Protein AF-A0A8E6B983-F1 (afdb_monomer_lite)

Structure (mmCIF, N/CA/C/O backbone):
data_AF-A0A8E6B983-F1
#
_entry.id   AF-A0A8E6B983-F1
#
loop_
_atom_site.group_PDB
_atom_site.id
_atom_site.type_symbol
_atom_site.label_atom_id
_atom_site.label_alt_id
_atom_site.label_comp_id
_atom_site.label_asym_id
_atom_site.label_entity_id
_atom_site.label_seq_id
_atom_site.pdbx_PDB_ins_code
_atom_site.Cartn_x
_atom_site.Cartn_y
_atom_site.Cartn_z
_atom_site.occupancy
_atom_site.B_iso_or_equiv
_atom_site.auth_seq_id
_atom_site.auth_comp_id
_atom_site.auth_asym_id
_atom_site.auth_atom_id
_atom_site.pdbx_PDB_model_num
ATOM 1 N N . MET A 1 1 ? 73.166 8.914 50.424 1.00 42.69 1 MET A N 1
ATOM 2 C CA . MET A 1 1 ? 73.030 9.604 49.121 1.00 42.69 1 MET A CA 1
ATOM 3 C C . MET A 1 1 ? 71.698 9.187 48.523 1.00 42.69 1 MET A C 1
ATOM 5 O O . MET A 1 1 ? 71.474 7.995 48.448 1.00 42.69 1 MET A O 1
ATOM 9 N N . ALA A 1 2 ? 70.769 10.025 48.097 1.00 46.28 2 ALA A N 1
ATOM 10 C CA . ALA A 1 2 ? 70.366 11.381 48.449 1.00 46.28 2 ALA A CA 1
ATOM 11 C C . ALA A 1 2 ? 68.849 11.406 48.152 1.00 46.28 2 ALA A C 1
ATOM 13 O O . ALA A 1 2 ? 68.402 10.776 47.194 1.00 46.28 2 ALA A O 1
ATOM 14 N N . ALA A 1 3 ? 68.066 12.051 49.013 1.00 57.69 3 ALA A N 1
ATOM 15 C CA . ALA A 1 3 ? 66.617 12.162 48.895 1.00 57.69 3 ALA A CA 1
ATOM 16 C C . ALA A 1 3 ? 66.214 13.023 47.684 1.00 57.69 3 ALA A C 1
ATOM 18 O O . ALA A 1 3 ? 66.819 14.067 47.453 1.00 57.69 3 ALA A O 1
ATOM 19 N N . VAL A 1 4 ? 65.157 12.633 46.964 1.00 66.06 4 VAL A N 1
ATOM 20 C CA . VAL A 1 4 ? 64.439 13.521 46.035 1.00 66.06 4 VAL A CA 1
ATOM 21 C C . VAL A 1 4 ? 62.958 13.471 46.386 1.00 66.06 4 VAL A C 1
ATOM 23 O O . VAL A 1 4 ? 62.225 12.558 46.018 1.00 66.06 4 VAL A O 1
ATOM 26 N N . SER A 1 5 ? 62.567 14.476 47.165 1.00 61.91 5 SER A N 1
ATOM 27 C CA . SER A 1 5 ? 61.194 14.901 47.404 1.00 61.91 5 SER A CA 1
ATOM 28 C C . SER A 1 5 ? 60.657 15.547 46.124 1.00 61.91 5 SER A C 1
ATOM 30 O O . SER A 1 5 ? 61.310 16.439 45.580 1.00 61.91 5 SER A O 1
ATOM 32 N N . LYS A 1 6 ? 59.493 15.111 45.628 1.00 64.62 6 LYS A N 1
ATOM 33 C CA . LYS A 1 6 ? 58.775 15.802 44.550 1.00 64.62 6 LYS A CA 1
ATOM 34 C C . LYS A 1 6 ? 57.389 16.175 45.056 1.00 64.62 6 LYS A C 1
ATOM 36 O O . LYS A 1 6 ? 56.543 15.311 45.273 1.00 64.62 6 LYS A O 1
ATOM 41 N N . SER A 1 7 ? 57.238 17.469 45.315 1.00 65.50 7 SER A N 1
ATOM 42 C CA . SER A 1 7 ? 56.042 18.110 45.832 1.00 65.50 7 SER A CA 1
ATOM 43 C C . SER A 1 7 ? 54.907 18.094 44.813 1.00 65.50 7 SER A C 1
ATOM 45 O O . SER A 1 7 ? 55.097 18.260 43.610 1.00 65.50 7 SER A O 1
ATOM 47 N N . SER A 1 8 ? 53.725 17.901 45.373 1.00 67.88 8 SER A N 1
ATOM 48 C CA . SER A 1 8 ? 52.395 18.197 44.863 1.00 67.88 8 SER A CA 1
ATOM 49 C C . SER A 1 8 ? 52.234 19.630 44.357 1.00 67.88 8 SER A C 1
ATOM 51 O O . SER A 1 8 ? 52.663 20.549 45.043 1.00 67.88 8 SER A O 1
ATOM 53 N N . ASP A 1 9 ? 51.488 19.786 43.262 1.00 61.91 9 ASP A N 1
ATOM 54 C CA . ASP A 1 9 ? 50.578 20.917 43.049 1.00 61.91 9 ASP A CA 1
ATOM 55 C C . ASP A 1 9 ? 49.348 20.424 42.260 1.00 61.91 9 ASP A C 1
ATOM 57 O O . ASP A 1 9 ? 49.456 20.124 41.067 1.00 61.91 9 ASP A O 1
ATOM 61 N N . PRO A 1 10 ? 48.166 20.284 42.891 1.00 63.72 10 PRO A N 1
ATOM 62 C CA . PRO A 1 10 ? 46.915 20.140 42.165 1.00 63.72 10 PRO A CA 1
ATOM 63 C C . PRO A 1 10 ? 46.525 21.519 41.627 1.00 63.72 10 PRO A C 1
ATOM 65 O O . PRO A 1 10 ? 46.001 22.366 42.349 1.00 63.72 10 PRO A O 1
ATOM 68 N N . SER A 1 11 ? 46.804 21.753 40.346 1.00 61.06 11 SER A N 1
ATOM 69 C CA . SER A 1 11 ? 46.282 22.912 39.627 1.00 61.06 11 SER A CA 1
ATOM 70 C C . SER A 1 11 ? 44.753 22.816 39.615 1.00 61.06 11 SER A C 1
ATOM 72 O O . SER A 1 11 ? 44.169 22.015 38.884 1.00 61.06 11 SER A O 1
ATOM 74 N N . PHE A 1 12 ? 44.107 23.583 40.495 1.00 56.50 12 PHE A N 1
ATOM 75 C CA . PHE A 1 12 ? 42.670 23.817 40.479 1.00 56.50 12 PHE A CA 1
ATOM 76 C C . PHE A 1 12 ? 42.329 24.492 39.151 1.00 56.50 12 PHE A C 1
ATOM 78 O O . PHE A 1 12 ? 42.574 25.684 38.962 1.00 56.50 12 PHE A O 1
ATOM 85 N N . GLY A 1 13 ? 41.796 23.704 38.217 1.00 58.78 13 GLY A N 1
ATOM 86 C CA . GLY A 1 13 ? 41.200 24.216 36.994 1.00 58.78 13 GLY A CA 1
ATOM 87 C C . GLY A 1 13 ? 40.091 25.193 37.361 1.00 58.78 13 GLY A C 1
ATOM 88 O O . GLY A 1 13 ? 39.081 24.810 37.949 1.00 58.78 13 GLY A O 1
ATOM 89 N N . VAL A 1 14 ? 40.311 26.464 37.042 1.00 65.12 14 VAL A N 1
ATOM 90 C CA . VAL A 1 14 ? 39.287 27.504 37.053 1.00 65.12 14 VAL A CA 1
ATOM 91 C C . VAL A 1 14 ? 38.265 27.110 35.989 1.00 65.12 14 VAL A C 1
ATOM 93 O O . VAL A 1 14 ? 38.505 27.288 34.796 1.00 65.12 14 VAL A O 1
ATOM 96 N N . TYR A 1 15 ? 37.157 26.505 36.414 1.00 63.06 15 TYR A N 1
ATOM 97 C CA . TYR A 1 15 ? 36.004 26.306 35.545 1.00 63.06 15 TYR A CA 1
ATOM 98 C C . TYR A 1 15 ? 35.434 27.694 35.216 1.00 63.06 15 TYR A C 1
ATOM 100 O O . TYR A 1 15 ? 35.188 28.473 36.143 1.00 63.06 15 TYR A O 1
ATOM 108 N N . PRO A 1 16 ? 35.282 28.055 33.930 1.00 66.81 16 PRO A N 1
ATOM 109 C CA . PRO A 1 16 ? 34.647 29.312 33.563 1.00 66.81 16 PRO A CA 1
ATOM 110 C C . PRO A 1 16 ? 33.206 29.348 34.110 1.00 66.81 16 PRO A C 1
ATOM 112 O O . PRO A 1 16 ? 32.571 28.296 34.203 1.00 66.81 16 PRO A O 1
ATOM 115 N N . PRO A 1 17 ? 32.692 30.530 34.493 1.00 65.50 17 PRO A N 1
ATOM 116 C CA . PRO A 1 17 ? 31.355 30.673 35.064 1.00 65.50 17 PRO A CA 1
ATOM 117 C C . PRO A 1 17 ? 30.284 30.143 34.096 1.00 65.50 17 PRO A C 1
ATOM 119 O O . PRO A 1 17 ? 30.249 30.510 32.923 1.00 65.50 17 PRO A O 1
ATOM 122 N N . GLU A 1 18 ? 29.416 29.265 34.604 1.00 60.72 18 GLU A N 1
ATOM 123 C CA . GLU A 1 18 ? 28.410 28.494 33.852 1.00 60.72 18 GLU A CA 1
ATOM 124 C C . GLU A 1 18 ? 27.293 29.334 33.200 1.00 60.72 18 GLU A C 1
ATOM 126 O O . GLU A 1 18 ? 26.474 28.785 32.464 1.00 60.72 18 GLU A O 1
ATOM 131 N N . GLU A 1 19 ? 27.243 30.652 33.412 1.00 63.16 19 GLU A N 1
ATOM 132 C CA . GLU A 1 19 ? 26.135 31.499 32.939 1.00 63.16 19 GLU A CA 1
ATOM 133 C C . GLU A 1 19 ? 25.985 31.501 31.407 1.00 63.16 19 GLU A C 1
ATOM 135 O O . GLU A 1 19 ? 24.868 31.449 30.896 1.00 63.16 19 GLU A O 1
ATOM 140 N N . HIS A 1 20 ? 27.083 31.401 30.650 1.00 61.72 20 HIS A N 1
ATOM 141 C CA . HIS A 1 20 ? 27.012 31.335 29.181 1.00 61.72 20 HIS A CA 1
ATOM 142 C C . HIS A 1 20 ? 26.456 30.012 28.627 1.00 61.72 20 HIS A C 1
ATOM 144 O O . HIS A 1 20 ? 26.147 29.919 27.436 1.00 61.72 20 HIS A O 1
ATOM 150 N N . SER A 1 21 ? 26.338 28.966 29.449 1.00 67.69 21 SER A N 1
ATOM 151 C CA . SER A 1 21 ? 25.765 27.690 29.004 1.00 67.69 21 SER A CA 1
ATOM 152 C C . SER A 1 21 ? 24.237 27.742 28.921 1.00 67.69 21 SER A C 1
ATOM 154 O O . SER A 1 21 ? 23.658 27.105 28.037 1.00 67.69 21 SER A O 1
ATOM 156 N N . VAL A 1 22 ? 23.602 28.546 29.782 1.00 76.19 22 VAL A N 1
ATOM 157 C CA . VAL A 1 22 ? 22.143 28.673 29.876 1.00 76.19 22 VAL A CA 1
ATOM 158 C C . VAL A 1 22 ? 21.603 29.506 28.715 1.00 76.19 22 VAL A C 1
ATOM 160 O O . VAL A 1 22 ? 20.715 29.039 28.006 1.00 76.19 22 VAL A O 1
ATOM 163 N N . GLU A 1 23 ? 22.215 30.658 28.424 1.00 78.75 23 GLU A N 1
ATOM 164 C CA . GLU A 1 23 ? 21.842 31.500 27.272 1.00 78.75 23 GLU A CA 1
ATOM 165 C C . GLU A 1 23 ? 21.962 30.734 25.944 1.00 78.75 23 GLU A C 1
ATOM 167 O O . GLU A 1 23 ? 21.088 30.800 25.078 1.00 78.75 23 GLU A O 1
ATOM 172 N N . ARG A 1 24 ? 23.010 29.910 25.807 1.00 81.62 24 ARG A N 1
ATOM 173 C CA . ARG A 1 24 ? 23.214 29.068 24.620 1.00 81.62 24 ARG A CA 1
ATOM 174 C C . ARG A 1 24 ? 22.178 27.949 24.503 1.00 81.62 24 ARG A C 1
ATOM 176 O O . ARG A 1 24 ? 21.924 27.462 23.398 1.00 81.62 24 ARG A O 1
ATOM 183 N N . LEU A 1 25 ? 21.616 27.495 25.622 1.00 83.38 25 LEU A N 1
ATOM 184 C CA . LEU A 1 25 ? 20.560 26.489 25.624 1.00 83.38 25 LEU A CA 1
ATOM 185 C C . LEU A 1 25 ? 19.229 27.103 25.190 1.00 83.38 25 LEU A C 1
ATOM 187 O O . LEU A 1 25 ? 18.546 26.515 24.355 1.00 83.38 25 LEU A O 1
ATOM 191 N N . GLU A 1 26 ? 18.897 28.291 25.695 1.00 89.12 26 GLU A N 1
ATOM 192 C CA . GLU A 1 26 ? 17.685 29.019 25.305 1.00 89.12 26 GLU A CA 1
ATOM 193 C C . GLU A 1 26 ? 17.686 29.358 23.812 1.00 89.12 26 GLU A C 1
ATOM 195 O O . GLU A 1 26 ? 16.690 29.131 23.123 1.00 89.12 26 GLU A O 1
ATOM 200 N N . GLU A 1 27 ? 18.826 29.798 23.278 1.00 90.81 27 GLU A N 1
ATOM 201 C CA . GLU A 1 27 ? 18.970 30.080 21.848 1.00 90.81 27 GLU A CA 1
ATOM 202 C C . GLU A 1 27 ? 18.780 28.815 20.992 1.00 90.81 27 GLU A C 1
ATOM 204 O O . GLU A 1 27 ? 18.095 28.841 19.969 1.00 90.81 27 GLU A O 1
ATOM 209 N N . ARG A 1 28 ? 19.302 27.668 21.448 1.00 84.62 28 ARG A N 1
ATOM 210 C CA . ARG A 1 28 ? 19.107 26.372 20.777 1.00 84.62 28 ARG A CA 1
ATOM 211 C C . ARG A 1 28 ? 17.666 25.882 20.836 1.00 84.62 28 ARG A C 1
ATOM 213 O O . ARG A 1 28 ? 17.194 25.312 19.856 1.00 84.62 28 ARG A O 1
ATOM 220 N N . VAL A 1 29 ? 16.979 26.079 21.960 1.00 94.06 29 VAL A N 1
ATOM 221 C CA . VAL A 1 29 ? 15.560 25.719 22.095 1.00 94.06 29 VAL A CA 1
ATOM 222 C C . VAL A 1 29 ? 14.719 26.569 21.152 1.00 94.06 29 VAL A C 1
ATOM 224 O O . VAL A 1 29 ? 13.890 26.025 20.431 1.00 94.06 29 VAL A O 1
ATOM 227 N N . ARG A 1 30 ? 14.994 27.873 21.072 1.00 91.75 30 ARG A N 1
ATOM 228 C CA . ARG A 1 30 ? 14.273 28.784 20.180 1.00 91.75 30 ARG A CA 1
ATOM 229 C C . ARG A 1 30 ? 14.460 28.432 18.699 1.00 91.75 30 ARG A C 1
ATOM 231 O O . ARG A 1 30 ? 13.500 28.476 17.938 1.00 91.75 30 ARG A O 1
ATOM 238 N N . LEU A 1 31 ? 15.671 28.030 18.311 1.00 92.69 31 LEU A N 1
ATOM 239 C CA . LEU A 1 31 ? 15.976 27.585 16.946 1.00 92.69 31 LEU A CA 1
ATOM 240 C C . LEU A 1 31 ? 15.274 26.252 16.622 1.00 92.69 31 LEU A C 1
ATOM 242 O O . LEU A 1 31 ? 14.676 26.106 15.560 1.00 92.69 31 LEU A O 1
ATOM 246 N N . LEU A 1 32 ? 15.250 25.312 17.573 1.00 93.50 32 LEU A N 1
ATOM 247 C CA . LEU A 1 32 ? 14.494 24.061 17.435 1.00 93.50 32 LEU A CA 1
ATOM 248 C C . LEU A 1 32 ? 12.981 24.297 17.331 1.00 93.50 32 LEU A C 1
ATOM 250 O O . LEU A 1 32 ? 12.310 23.604 16.571 1.00 93.50 32 LEU A O 1
ATOM 254 N N . GLU A 1 33 ? 12.427 25.254 18.076 1.00 94.38 33 GLU A N 1
ATOM 255 C CA . GLU A 1 33 ? 11.007 25.611 17.977 1.00 94.38 33 GLU A CA 1
ATOM 256 C C . GLU A 1 33 ? 10.657 26.163 16.589 1.00 94.38 33 GLU A C 1
ATOM 258 O O . GLU A 1 33 ? 9.629 25.784 16.025 1.00 94.38 33 GLU A O 1
ATOM 263 N N . GLU A 1 34 ? 11.528 26.991 16.009 1.00 95.69 34 GLU A N 1
ATOM 264 C CA . GLU A 1 34 ? 11.362 27.522 14.653 1.00 95.69 34 GLU A CA 1
ATOM 265 C C . GLU A 1 34 ? 11.421 26.410 13.592 1.00 95.69 34 GLU A C 1
ATOM 267 O O . GLU A 1 34 ? 10.503 26.287 12.773 1.00 95.69 34 GLU A O 1
ATOM 272 N N . GLU A 1 35 ? 12.418 25.522 13.669 1.00 90.81 35 GLU A N 1
ATOM 273 C CA . GLU A 1 35 ? 12.541 24.375 12.758 1.00 90.81 35 GLU A CA 1
ATOM 274 C C . GLU A 1 35 ? 11.336 23.424 12.857 1.00 90.81 35 GLU A C 1
ATOM 276 O O . GLU A 1 35 ? 10.853 22.906 11.846 1.00 90.81 35 GLU A O 1
ATOM 281 N N . VAL A 1 36 ? 10.796 23.200 14.062 1.00 93.19 36 VAL A N 1
ATOM 282 C CA . VAL A 1 36 ? 9.614 22.345 14.265 1.00 93.19 36 VAL A CA 1
ATOM 283 C C . VAL A 1 36 ? 8.356 22.973 13.662 1.00 93.19 36 VAL A C 1
ATOM 285 O O . VAL A 1 36 ? 7.522 22.247 13.105 1.00 93.19 36 VAL A O 1
ATOM 288 N N . VAL A 1 37 ? 8.204 24.298 13.738 1.00 94.06 37 VAL A N 1
ATOM 289 C CA . VAL A 1 37 ? 7.087 25.012 13.097 1.00 94.06 37 VAL A CA 1
ATOM 290 C C . VAL A 1 37 ? 7.167 24.877 11.577 1.00 94.06 37 VAL A C 1
ATOM 292 O O . VAL A 1 37 ? 6.149 24.576 10.942 1.00 94.06 37 VAL A O 1
ATOM 295 N N . GLU A 1 38 ? 8.360 25.012 10.998 1.00 90.56 38 GLU A N 1
ATOM 296 C CA . GLU A 1 38 ? 8.572 24.820 9.562 1.00 90.56 38 GLU A CA 1
ATOM 297 C C . GLU A 1 38 ? 8.273 23.374 9.140 1.00 90.56 38 GLU A C 1
ATOM 299 O O . GLU A 1 38 ? 7.485 23.145 8.214 1.00 90.56 38 GLU A O 1
ATOM 304 N N . LEU A 1 39 ? 8.791 22.384 9.880 1.00 87.12 39 LEU A N 1
ATOM 305 C CA . LEU A 1 39 ? 8.530 20.967 9.611 1.00 87.12 39 LEU A CA 1
ATOM 306 C C . LEU A 1 39 ? 7.035 20.648 9.664 1.00 87.12 39 LEU A C 1
ATOM 308 O O . LEU A 1 39 ? 6.520 19.915 8.816 1.00 87.12 39 LEU A O 1
ATOM 312 N N . ARG A 1 40 ? 6.319 21.203 10.648 1.00 87.06 40 ARG A N 1
ATOM 313 C CA . ARG A 1 40 ? 4.873 21.003 10.787 1.00 87.06 40 ARG A CA 1
ATOM 314 C C . ARG A 1 40 ? 4.126 21.551 9.575 1.00 87.06 40 ARG A C 1
ATOM 316 O O . ARG A 1 40 ? 3.203 20.890 9.110 1.00 87.06 40 ARG A O 1
ATOM 323 N N . ASN A 1 41 ? 4.554 22.695 9.044 1.00 90.94 41 ASN A N 1
ATOM 324 C CA . ASN A 1 41 ? 3.938 23.326 7.880 1.00 90.94 41 ASN A CA 1
ATOM 325 C C . ASN A 1 41 ? 4.207 22.545 6.575 1.00 90.94 41 ASN A C 1
ATOM 327 O O . ASN A 1 41 ? 3.321 22.381 5.730 1.00 90.94 41 ASN A O 1
ATOM 331 N N . VAL A 1 42 ? 5.411 21.981 6.425 1.00 87.06 42 VAL A N 1
ATOM 332 C CA . VAL A 1 42 ? 5.746 21.087 5.301 1.00 87.06 42 VAL A CA 1
ATOM 333 C C . VAL A 1 42 ? 4.929 19.797 5.379 1.00 87.06 42 VAL A C 1
ATOM 335 O O . VAL A 1 42 ? 4.365 19.361 4.376 1.00 87.06 42 VAL A O 1
ATOM 338 N N . VAL A 1 43 ? 4.804 19.206 6.570 1.00 84.44 43 VAL A N 1
ATOM 339 C CA . VAL A 1 43 ? 4.022 17.980 6.779 1.00 84.44 43 VAL A CA 1
ATOM 340 C C . VAL A 1 43 ? 2.535 18.205 6.507 1.00 84.44 43 VAL A C 1
ATOM 342 O O . VAL A 1 43 ? 1.916 17.343 5.887 1.00 84.44 43 VAL A O 1
ATOM 345 N N . THR A 1 44 ? 1.954 19.343 6.901 1.00 80.19 44 THR A N 1
ATOM 346 C CA . THR A 1 44 ? 0.556 19.661 6.555 1.00 80.19 44 THR A CA 1
ATOM 347 C C . THR A 1 44 ? 0.381 19.851 5.052 1.00 80.19 44 THR A C 1
ATOM 349 O O . THR A 1 44 ? -0.546 19.288 4.478 1.00 80.19 44 THR A O 1
ATOM 352 N N . THR A 1 45 ? 1.324 20.527 4.390 1.00 79.25 45 THR A N 1
ATOM 353 C CA . THR A 1 45 ? 1.301 20.719 2.929 1.00 79.25 45 THR A CA 1
ATOM 354 C C . THR A 1 45 ? 1.388 19.385 2.177 1.00 79.25 45 THR A C 1
ATOM 356 O O . THR A 1 45 ? 0.646 19.146 1.225 1.00 79.25 45 THR A O 1
ATOM 359 N N . PHE A 1 46 ? 2.258 18.474 2.622 1.00 78.88 46 PHE A N 1
ATOM 360 C CA . PHE A 1 46 ? 2.354 17.126 2.056 1.00 78.88 46 PHE A CA 1
ATOM 361 C C . PHE A 1 46 ? 1.134 16.260 2.389 1.00 78.88 46 PHE A C 1
ATOM 363 O O . PHE A 1 46 ? 0.704 15.472 1.546 1.00 78.88 46 PHE A O 1
ATOM 370 N N . GLY A 1 47 ? 0.570 16.407 3.590 1.00 73.94 47 GLY A N 1
ATOM 371 C CA . GLY A 1 47 ? -0.663 15.742 4.003 1.00 73.94 47 GLY A CA 1
ATOM 372 C C . GLY A 1 47 ? -1.817 16.084 3.068 1.00 73.94 47 GLY A C 1
ATOM 373 O O . GLY A 1 47 ? -2.442 15.176 2.521 1.00 73.94 47 GLY A O 1
ATOM 374 N N . ASP A 1 48 ? -2.021 17.369 2.786 1.00 69.62 48 ASP A N 1
ATOM 375 C CA . ASP A 1 48 ? -3.065 17.830 1.867 1.00 69.62 48 ASP A CA 1
ATOM 376 C C . ASP A 1 48 ? -2.826 17.342 0.427 1.00 69.62 48 ASP A C 1
ATOM 378 O O . ASP A 1 48 ? -3.770 16.958 -0.271 1.00 69.62 48 ASP A O 1
ATOM 382 N N . LEU A 1 49 ? -1.560 17.259 -0.004 1.00 70.06 49 LEU A N 1
ATOM 383 C CA . LEU A 1 49 ? -1.192 16.763 -1.334 1.00 70.06 49 LEU A CA 1
ATOM 384 C C . LEU A 1 49 ? -1.450 15.253 -1.506 1.00 70.06 49 LEU A C 1
ATOM 386 O O . LEU A 1 49 ? -1.850 14.807 -2.584 1.00 70.06 49 LEU A O 1
ATOM 390 N N . PHE A 1 50 ? -1.219 14.450 -0.462 1.00 64.25 50 PHE A N 1
ATOM 391 C CA . PHE A 1 50 ? -1.347 12.988 -0.525 1.00 64.25 50 PHE A CA 1
ATOM 392 C C . PHE A 1 50 ? -2.736 12.467 -0.155 1.00 64.25 50 PHE A C 1
ATOM 394 O O . PHE A 1 50 ? -3.147 11.428 -0.682 1.00 64.25 50 PHE A O 1
ATOM 401 N N . VAL A 1 51 ? -3.455 13.158 0.731 1.00 60.38 51 VAL A N 1
ATOM 402 C CA . VAL A 1 51 ? -4.763 12.707 1.224 1.00 60.38 51 VAL A CA 1
ATOM 403 C C . VAL A 1 51 ? -5.870 12.947 0.197 1.00 60.38 51 VAL A C 1
ATOM 405 O O . VAL A 1 51 ? -6.888 12.257 0.241 1.00 60.38 51 VAL A O 1
ATOM 408 N N . GLY A 1 52 ? -5.676 13.832 -0.789 1.00 44.41 52 GLY A N 1
ATOM 409 C CA . GLY A 1 52 ? -6.630 13.983 -1.890 1.00 44.41 52 GLY A CA 1
ATOM 410 C C . GLY A 1 52 ? -8.055 14.255 -1.398 1.00 44.41 52 GLY A C 1
ATOM 411 O O . GLY A 1 52 ? -9.026 13.851 -2.044 1.00 44.41 52 GLY A O 1
ATOM 412 N N . THR A 1 53 ? -8.197 14.903 -0.238 1.00 44.38 53 THR A N 1
ATOM 413 C CA . THR A 1 53 ? -9.477 15.432 0.214 1.00 44.38 53 THR A CA 1
ATOM 414 C C . THR A 1 53 ? -9.803 16.604 -0.684 1.00 44.38 53 THR A C 1
ATOM 416 O O . THR A 1 53 ? -9.383 17.735 -0.464 1.00 44.38 53 THR A O 1
ATOM 419 N N . SER A 1 54 ? -10.527 16.287 -1.753 1.00 41.28 54 SER A N 1
ATOM 420 C CA . SER A 1 54 ? -11.242 17.256 -2.564 1.00 41.28 54 SER A CA 1
ATOM 421 C C . SER A 1 54 ? -11.961 18.233 -1.619 1.00 41.28 54 SER A C 1
ATOM 423 O O . SER A 1 54 ? -12.686 17.760 -0.735 1.00 41.28 54 SER A O 1
ATOM 425 N N . PRO A 1 55 ? -11.745 19.555 -1.746 1.00 49.62 55 PRO A N 1
ATOM 426 C CA . PRO A 1 55 ? -12.421 20.548 -0.926 1.00 49.62 55 PRO A CA 1
ATOM 427 C C . PRO A 1 55 ? -13.899 20.517 -1.304 1.00 49.62 55 PRO A C 1
ATOM 429 O O . PRO A 1 55 ? -14.330 21.150 -2.262 1.00 49.62 55 PRO A O 1
ATOM 432 N N . LYS A 1 56 ? -14.669 19.687 -0.603 1.00 48.12 56 LYS A N 1
ATOM 433 C CA . LYS A 1 56 ? -16.110 19.595 -0.770 1.00 48.12 56 LYS A CA 1
ATOM 434 C C . LYS A 1 56 ? -16.756 20.419 0.329 1.00 48.12 56 LYS A C 1
ATOM 436 O O . LYS A 1 56 ? -16.979 19.928 1.432 1.00 48.12 56 LYS A O 1
ATOM 441 N N . ASP A 1 57 ? -16.971 21.687 -0.008 1.00 47.12 57 ASP A N 1
ATOM 442 C CA . ASP A 1 57 ? -18.055 22.556 0.449 1.00 47.12 57 ASP A CA 1
ATOM 443 C C . ASP A 1 57 ? -18.771 22.066 1.713 1.00 47.12 57 ASP A C 1
ATOM 445 O O . ASP A 1 57 ? -19.804 21.400 1.657 1.00 47.12 57 ASP A O 1
ATOM 449 N N . SER A 1 58 ? -18.217 22.401 2.873 1.00 45.31 58 SER A N 1
ATOM 450 C CA . SER A 1 58 ? -18.959 22.360 4.128 1.00 45.31 58 SER A CA 1
ATOM 451 C C . SER A 1 58 ? -19.038 23.783 4.646 1.00 45.31 58 SER A C 1
ATOM 453 O O . SER A 1 58 ? -18.058 24.355 5.120 1.00 45.31 58 SER A O 1
ATOM 455 N N . ALA A 1 59 ? -20.219 24.364 4.456 1.00 48.47 59 ALA A N 1
ATOM 456 C CA . ALA A 1 59 ? -20.604 25.672 4.946 1.00 48.47 59 ALA A CA 1
ATOM 457 C C . ALA A 1 59 ? -20.290 25.825 6.450 1.00 48.47 59 ALA A C 1
ATOM 459 O O . ALA A 1 59 ? -20.481 24.879 7.221 1.00 48.47 59 ALA A O 1
ATOM 460 N N . PRO A 1 60 ? -19.850 27.011 6.897 1.00 53.56 60 PRO A N 1
ATOM 461 C CA . PRO A 1 60 ? -19.534 27.250 8.294 1.00 53.56 60 PRO A CA 1
ATOM 462 C C . PRO A 1 60 ? -20.829 27.458 9.089 1.00 53.56 60 PRO A C 1
ATOM 464 O O . PRO A 1 60 ? -21.365 28.561 9.156 1.00 53.56 60 PRO A O 1
ATOM 467 N N . THR A 1 61 ? -21.339 26.412 9.737 1.00 54.28 61 THR A N 1
ATOM 468 C CA . THR A 1 61 ? -22.231 26.590 10.892 1.00 54.28 61 THR A CA 1
ATOM 469 C C . THR A 1 61 ? -21.358 26.719 12.132 1.00 54.28 61 THR A C 1
ATOM 471 O O . THR A 1 61 ? -20.997 25.740 12.782 1.00 54.28 61 THR A O 1
ATOM 474 N N . ALA A 1 62 ? -20.973 27.961 12.421 1.00 51.50 62 ALA A N 1
ATOM 475 C CA . ALA A 1 62 ? -20.261 28.339 13.628 1.00 51.50 62 ALA A CA 1
ATOM 476 C C . ALA A 1 62 ? -21.146 28.079 14.857 1.00 51.50 62 ALA A C 1
ATOM 478 O O . ALA A 1 62 ? -22.059 28.844 15.153 1.00 51.50 62 ALA A O 1
ATOM 479 N N . THR A 1 63 ? -20.852 27.003 15.585 1.00 48.19 63 THR A N 1
ATOM 480 C CA . THR A 1 63 ? -21.245 26.867 16.990 1.00 48.19 63 THR A CA 1
ATOM 481 C C . THR A 1 63 ? -19.963 26.943 17.804 1.00 48.19 63 THR A C 1
ATOM 483 O O . THR A 1 63 ? -19.169 26.008 17.821 1.00 48.19 63 THR A O 1
ATOM 486 N N . VAL A 1 64 ? -19.722 28.109 18.401 1.00 56.06 64 VAL A N 1
ATOM 487 C CA . VAL A 1 64 ? -18.584 28.382 19.286 1.00 56.06 64 VAL A CA 1
ATOM 488 C C . VAL A 1 64 ? -18.801 27.625 20.602 1.00 56.06 64 VAL A C 1
ATOM 490 O O . VAL A 1 64 ? -19.781 27.923 21.290 1.00 56.06 64 VAL A O 1
ATOM 493 N N . PRO A 1 65 ? -17.925 26.688 21.011 1.00 52.53 65 PRO A N 1
ATOM 494 C CA . PRO A 1 65 ? -17.923 26.199 22.376 1.00 52.53 65 PRO A CA 1
ATOM 495 C C . PRO A 1 65 ? -17.182 27.217 23.242 1.00 52.53 65 PRO A C 1
ATOM 497 O O . PRO A 1 65 ? -15.999 27.499 23.049 1.00 52.53 65 PRO A O 1
ATOM 500 N N . ARG A 1 66 ? -17.917 27.794 24.189 1.00 53.22 66 ARG A N 1
ATOM 501 C CA . ARG A 1 66 ? -17.398 28.661 25.241 1.00 53.22 66 ARG A CA 1
ATOM 502 C C . ARG A 1 66 ? -16.453 27.851 26.134 1.00 53.22 66 ARG A C 1
ATOM 504 O O . ARG A 1 66 ? -16.859 26.856 26.727 1.00 53.22 66 ARG A O 1
ATOM 511 N N . SER A 1 67 ? -15.199 28.285 26.170 1.00 52.19 67 SER A N 1
ATOM 512 C CA . SER A 1 67 ? -14.092 27.699 26.919 1.00 52.19 67 SER A CA 1
ATOM 513 C C . SER A 1 67 ? -14.003 28.351 28.296 1.00 52.19 67 SER A C 1
ATOM 515 O O . SER A 1 67 ? -13.512 29.468 28.392 1.00 52.19 67 SER A O 1
ATOM 517 N N . ASP A 1 68 ? -14.463 27.653 29.332 1.00 56.97 68 ASP A N 1
ATOM 518 C CA . ASP A 1 68 ? -14.247 27.998 30.743 1.00 56.97 68 ASP A CA 1
ATOM 519 C C . ASP A 1 68 ? -14.129 26.687 31.550 1.00 56.97 68 ASP A C 1
ATOM 521 O O . ASP A 1 68 ? -15.127 26.225 32.091 1.00 56.97 68 ASP A O 1
ATOM 525 N N . SER A 1 69 ? -12.947 26.047 31.587 1.00 48.59 69 SER A N 1
ATOM 526 C CA . SER A 1 69 ? -12.506 25.161 32.694 1.00 48.59 69 SER A CA 1
ATOM 527 C C . SER A 1 69 ? -11.178 24.443 32.387 1.00 48.59 69 SER A C 1
ATOM 529 O O . SER A 1 69 ? -11.141 23.554 31.538 1.00 48.59 69 SER A O 1
ATOM 531 N N . SER A 1 70 ? -10.119 24.798 33.123 1.00 54.16 70 SER A N 1
ATOM 532 C CA . SER A 1 70 ? -9.147 23.872 33.748 1.00 54.16 70 SER A CA 1
ATOM 533 C C . SER A 1 70 ? -8.760 22.587 32.980 1.00 54.16 70 SER A C 1
ATOM 535 O O . SER A 1 70 ? -8.897 21.476 33.483 1.00 54.16 70 SER A O 1
ATOM 537 N N . ASP A 1 71 ? -8.250 22.775 31.764 1.00 54.41 71 ASP A N 1
ATOM 538 C CA . ASP A 1 71 ? -7.352 21.956 30.929 1.00 54.41 71 ASP A CA 1
ATOM 539 C C . ASP A 1 71 ? -7.223 20.425 31.158 1.00 54.41 71 ASP A C 1
ATOM 541 O O . ASP A 1 71 ? -6.115 19.909 31.337 1.00 54.41 71 ASP A O 1
ATOM 545 N N . PRO A 1 72 ? -8.292 19.626 30.962 1.00 57.84 72 PRO A N 1
ATOM 546 C CA . PRO A 1 72 ? -8.158 18.193 30.661 1.00 57.84 72 PRO A CA 1
ATOM 547 C C . PRO A 1 72 ? -7.557 17.936 29.260 1.00 57.84 72 PRO A C 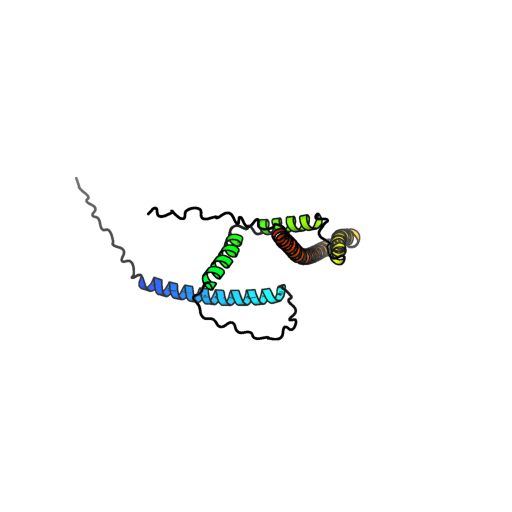1
ATOM 549 O O . PRO A 1 72 ? -7.182 16.811 28.926 1.00 57.84 72 PRO A O 1
ATOM 552 N N . ILE A 1 73 ? -7.442 18.973 28.423 1.00 55.75 73 ILE A N 1
ATOM 553 C CA . ILE A 1 73 ? -7.013 18.875 27.020 1.00 55.75 73 ILE A CA 1
ATOM 554 C C . ILE A 1 73 ? -5.519 18.533 26.914 1.00 55.75 73 ILE A C 1
ATOM 556 O O . ILE A 1 73 ? -5.134 17.723 26.070 1.00 55.75 73 ILE A O 1
ATOM 560 N N . ALA A 1 74 ? -4.678 19.062 27.808 1.00 58.22 74 ALA A N 1
ATOM 561 C CA . ALA A 1 74 ? -3.243 18.765 27.820 1.00 58.22 74 ALA A CA 1
ATOM 562 C C . ALA A 1 74 ? -2.950 17.297 28.196 1.00 58.22 74 ALA A C 1
ATOM 564 O O . ALA A 1 74 ? -2.055 16.661 27.629 1.00 58.22 74 ALA A O 1
ATOM 565 N N . ALA A 1 75 ? -3.745 16.714 29.100 1.00 58.91 75 ALA A N 1
ATOM 566 C CA . ALA A 1 75 ? -3.626 15.306 29.482 1.00 58.91 75 ALA A CA 1
ATOM 567 C C . ALA A 1 75 ? -4.064 14.359 28.347 1.00 58.91 75 ALA A C 1
ATOM 569 O O . ALA A 1 75 ? -3.415 13.342 28.096 1.00 58.91 75 ALA A O 1
ATOM 570 N N . VAL A 1 76 ? -5.119 14.714 27.605 1.00 64.38 76 VAL A N 1
ATOM 571 C CA . VAL A 1 76 ? -5.567 13.936 26.436 1.00 64.38 76 VAL A CA 1
ATOM 572 C C . VAL A 1 76 ? -4.566 14.050 25.281 1.00 64.38 76 VAL A C 1
ATOM 574 O O . VAL A 1 76 ? -4.228 13.042 24.655 1.00 64.38 76 VAL A O 1
ATOM 577 N N . ALA A 1 77 ? -4.021 15.246 25.037 1.00 65.50 77 ALA A N 1
ATOM 578 C CA . ALA A 1 77 ? -3.020 15.473 23.998 1.00 65.50 77 ALA A CA 1
ATOM 579 C C . ALA A 1 77 ? -1.728 14.682 24.261 1.00 65.50 77 ALA A C 1
ATOM 581 O O . ALA A 1 77 ? -1.217 14.024 23.357 1.00 65.50 77 ALA A O 1
ATOM 582 N N . THR A 1 78 ? -1.231 14.663 25.502 1.00 62.31 78 THR A N 1
ATOM 583 C CA . THR A 1 78 ? -0.005 13.926 25.862 1.00 62.31 78 THR A CA 1
ATOM 584 C C . THR A 1 78 ? -0.178 12.405 25.813 1.00 62.31 78 THR A C 1
ATOM 586 O O . THR A 1 78 ? 0.758 11.703 25.421 1.00 62.31 78 THR A O 1
ATOM 589 N N . GLN A 1 79 ? -1.366 11.873 26.126 1.00 67.19 79 GLN A N 1
ATOM 590 C CA . GLN A 1 79 ? -1.658 10.442 25.961 1.00 67.19 79 GLN A CA 1
ATOM 591 C C . GLN A 1 79 ? -1.771 10.029 24.488 1.00 67.19 79 GLN A C 1
ATOM 593 O O . GLN A 1 79 ? -1.241 8.979 24.110 1.00 67.19 79 GLN A O 1
ATOM 598 N N . ALA A 1 80 ? -2.394 10.859 23.646 1.00 66.62 80 ALA A N 1
ATOM 599 C CA . ALA A 1 80 ? -2.441 10.627 22.204 1.00 66.62 80 ALA A CA 1
ATOM 600 C C . ALA A 1 80 ? -1.027 10.626 21.602 1.00 66.62 80 ALA A C 1
ATOM 602 O O . ALA A 1 80 ? -0.673 9.696 20.877 1.00 66.62 80 ALA A O 1
ATOM 603 N N . LEU A 1 81 ? -0.193 11.596 21.998 1.00 66.50 81 LEU A N 1
ATOM 604 C CA . LEU A 1 81 ? 1.177 11.749 21.509 1.00 66.50 81 LEU A CA 1
ATOM 605 C C . LEU A 1 81 ? 2.083 10.600 21.960 1.00 66.50 81 LEU A C 1
ATOM 607 O O . LEU A 1 81 ? 2.791 10.033 21.128 1.00 66.50 81 LEU A O 1
ATOM 611 N N . LYS A 1 82 ? 2.005 10.172 23.232 1.00 58.41 82 LYS A N 1
ATOM 612 C CA . LYS A 1 82 ? 2.725 8.979 23.716 1.00 58.41 82 LYS A CA 1
ATOM 613 C C . LYS A 1 82 ? 2.317 7.735 22.935 1.00 58.41 82 LYS A C 1
ATOM 615 O O . LYS A 1 82 ? 3.194 6.987 22.513 1.00 58.41 82 LYS A O 1
ATOM 620 N N . LYS A 1 83 ? 1.021 7.513 22.700 1.00 64.00 83 LYS A N 1
ATOM 621 C CA . LYS A 1 83 ? 0.560 6.327 21.964 1.00 64.00 83 LYS A CA 1
ATOM 622 C C . LYS A 1 83 ? 1.115 6.294 20.538 1.00 64.00 83 LYS A C 1
ATOM 624 O O . LYS A 1 83 ? 1.565 5.237 20.112 1.00 64.00 83 LYS A O 1
ATOM 629 N N . THR A 1 84 ? 1.159 7.437 19.852 1.00 60.31 84 THR A N 1
ATOM 630 C CA . THR A 1 84 ? 1.781 7.555 18.521 1.00 60.31 84 THR A CA 1
ATOM 631 C C . THR A 1 84 ? 3.311 7.510 18.539 1.00 60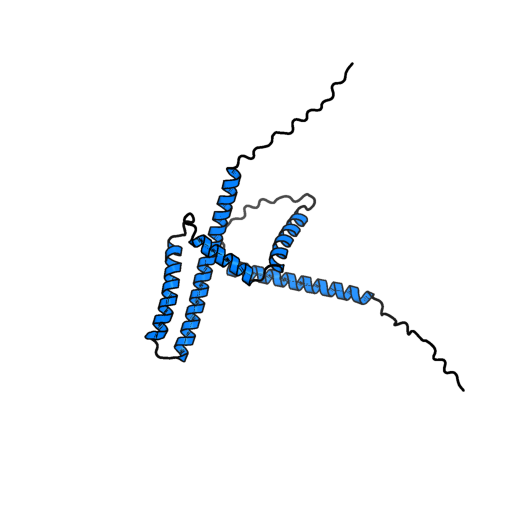.31 84 THR A C 1
ATOM 633 O O . THR A 1 84 ? 3.919 7.086 17.559 1.00 60.31 84 THR A O 1
ATOM 636 N N . PHE A 1 85 ? 3.955 7.938 19.627 1.00 58.66 85 PHE A N 1
ATOM 637 C CA . PHE A 1 85 ? 5.414 8.001 19.734 1.00 58.66 85 PHE A CA 1
ATOM 638 C C . PHE A 1 85 ? 6.019 6.632 20.076 1.00 58.66 85 PHE A C 1
ATOM 640 O O . PHE A 1 85 ? 6.962 6.194 19.419 1.00 58.66 85 PHE A O 1
ATOM 647 N N . TRP A 1 86 ? 5.425 5.888 21.017 1.00 53.34 86 TRP A N 1
ATOM 648 C CA . TRP A 1 86 ? 5.873 4.531 21.366 1.00 53.34 86 TRP A CA 1
ATOM 649 C C . TRP A 1 86 ? 5.586 3.507 20.258 1.00 53.34 86 TRP A C 1
ATOM 651 O O . TRP A 1 86 ? 6.375 2.583 20.080 1.00 53.34 86 TRP A O 1
ATOM 661 N N . SER A 1 87 ? 4.547 3.714 19.438 1.00 59.28 87 SER A N 1
ATOM 662 C CA . SER A 1 87 ? 4.370 2.956 18.191 1.00 59.28 87 SER A CA 1
ATOM 663 C C . SER A 1 87 ? 5.400 3.308 17.115 1.00 59.28 87 SER A C 1
ATOM 665 O O . SER A 1 87 ? 5.488 2.604 16.125 1.00 59.28 87 SER A O 1
ATOM 667 N N . ARG A 1 88 ? 6.179 4.385 17.260 1.00 55.81 88 ARG A N 1
ATOM 668 C CA . ARG A 1 88 ? 7.177 4.801 16.260 1.00 55.81 88 ARG A CA 1
ATOM 669 C C . ARG A 1 88 ? 8.596 4.350 16.595 1.00 55.81 88 ARG A C 1
ATOM 671 O O . ARG A 1 88 ? 9.380 4.121 15.686 1.00 55.81 88 ARG A O 1
ATOM 678 N N . LEU A 1 89 ? 8.926 4.208 17.881 1.00 55.50 89 LEU A N 1
ATOM 679 C CA . LEU A 1 89 ? 10.283 3.866 18.334 1.00 55.50 89 LEU A CA 1
ATOM 680 C C . LEU A 1 89 ? 10.560 2.359 18.436 1.00 55.50 89 LEU A C 1
ATOM 682 O O . LEU A 1 89 ? 11.719 1.962 18.396 1.00 55.50 89 LEU A O 1
ATOM 686 N N . GLY A 1 90 ? 9.524 1.520 18.535 1.00 55.41 90 GLY A N 1
ATOM 687 C CA . GLY A 1 90 ? 9.652 0.053 18.502 1.00 55.41 90 GLY A CA 1
ATOM 688 C C . GLY A 1 90 ? 9.362 -0.583 17.138 1.00 55.41 90 GLY A C 1
ATOM 689 O O . GLY A 1 90 ? 9.551 -1.786 16.969 1.00 55.41 90 GLY A O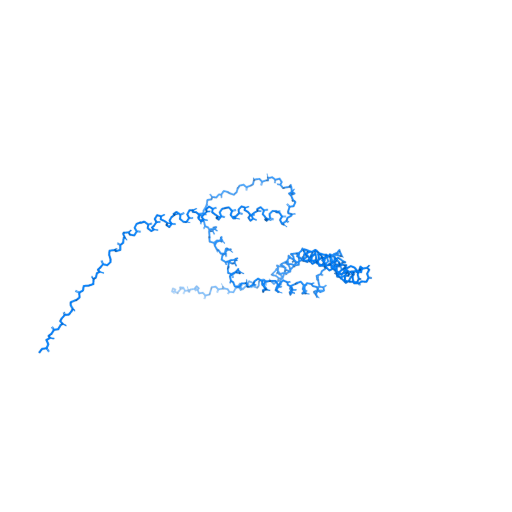 1
ATOM 690 N N . ASN A 1 91 ? 8.905 0.208 16.164 1.00 55.41 91 ASN A N 1
ATOM 691 C CA . ASN A 1 91 ? 8.471 -0.281 14.862 1.00 55.41 91 ASN A CA 1
ATOM 692 C C . ASN A 1 91 ? 9.597 -0.126 13.848 1.00 55.41 91 ASN A C 1
ATOM 694 O O . ASN A 1 91 ? 9.763 0.915 13.215 1.00 55.41 91 ASN A O 1
ATOM 698 N N . TRP A 1 92 ? 10.355 -1.200 13.653 1.00 76.75 92 TRP A N 1
ATOM 699 C CA . TRP A 1 92 ? 11.134 -1.349 12.432 1.00 76.75 92 TRP A CA 1
ATOM 700 C C . TRP A 1 92 ? 10.169 -1.148 11.244 1.00 76.75 92 TRP A C 1
ATOM 702 O O . TRP A 1 92 ? 9.143 -1.831 11.205 1.00 76.75 92 TRP A O 1
ATOM 712 N N . PRO A 1 93 ? 10.446 -0.256 10.274 1.00 78.50 93 PRO A N 1
ATOM 713 C CA . PRO A 1 93 ? 9.508 0.055 9.183 1.00 78.50 93 PRO A CA 1
ATOM 714 C C . PRO A 1 93 ? 9.097 -1.189 8.376 1.00 78.50 93 PRO A C 1
ATOM 716 O O . PRO A 1 93 ? 7.980 -1.295 7.883 1.00 78.50 93 PRO A O 1
ATOM 719 N N . LEU A 1 94 ? 9.983 -2.185 8.311 1.00 80.88 94 LEU A N 1
ATOM 720 C CA . LEU A 1 94 ? 9.719 -3.511 7.752 1.00 80.88 94 LEU A CA 1
ATOM 721 C C . LEU A 1 94 ? 8.638 -4.291 8.510 1.00 80.88 94 LEU A C 1
ATOM 723 O O . LEU A 1 94 ? 7.884 -5.018 7.876 1.00 80.88 94 LEU A O 1
ATOM 727 N N . PHE A 1 95 ? 8.550 -4.172 9.838 1.00 85.69 95 PHE A N 1
ATOM 728 C CA . PHE A 1 95 ? 7.531 -4.871 10.624 1.00 85.69 95 PHE A CA 1
ATOM 729 C C . PHE A 1 95 ? 6.147 -4.254 10.420 1.00 85.69 95 PHE A C 1
ATOM 731 O O . PHE A 1 95 ? 5.162 -4.979 10.294 1.00 85.69 95 PHE A O 1
ATOM 738 N N . GLU A 1 96 ? 6.076 -2.926 10.316 1.00 83.25 96 GLU A N 1
ATOM 739 C CA . GLU A 1 96 ? 4.842 -2.228 9.951 1.00 83.25 96 GLU A CA 1
ATOM 740 C C . GLU A 1 96 ? 4.384 -2.660 8.554 1.00 83.25 96 GLU A C 1
ATOM 742 O O . GLU A 1 96 ? 3.270 -3.168 8.413 1.00 83.25 96 GLU A O 1
ATOM 747 N N . LEU A 1 97 ? 5.287 -2.622 7.566 1.00 83.19 97 LEU A N 1
ATOM 748 C CA . LEU A 1 97 ? 5.013 -3.098 6.208 1.00 83.19 97 LEU A CA 1
ATOM 749 C C . LEU A 1 97 ? 4.569 -4.570 6.190 1.00 83.19 97 LEU A C 1
ATOM 751 O O . LEU A 1 97 ? 3.601 -4.926 5.524 1.00 83.19 97 LEU A O 1
ATOM 755 N N . TYR A 1 98 ? 5.236 -5.434 6.956 1.00 87.50 98 TYR A N 1
ATOM 756 C CA . TYR A 1 98 ? 4.878 -6.848 7.068 1.00 87.50 98 TYR A CA 1
ATOM 757 C C . TYR A 1 98 ? 3.481 -7.041 7.671 1.00 87.50 98 TYR A C 1
ATOM 759 O O . TYR A 1 98 ? 2.690 -7.843 7.167 1.00 87.50 98 TYR A O 1
ATOM 767 N N . SER A 1 99 ? 3.143 -6.278 8.713 1.00 88.81 99 SER A N 1
ATOM 768 C CA . SER A 1 99 ? 1.815 -6.323 9.326 1.00 88.81 99 SER A CA 1
ATOM 769 C C . SER A 1 99 ? 0.720 -5.859 8.359 1.00 88.81 99 SER A C 1
ATOM 771 O O . SER A 1 99 ? -0.358 -6.458 8.326 1.00 88.81 99 SER A O 1
ATOM 773 N N . GLU A 1 100 ? 1.006 -4.866 7.511 1.00 89.12 100 GLU A N 1
ATOM 774 C CA . GLU A 1 100 ? 0.097 -4.429 6.452 1.00 89.12 100 GLU A CA 1
ATOM 775 C C . GLU A 1 100 ? -0.076 -5.499 5.376 1.00 89.12 100 GLU A C 1
ATOM 777 O O . GLU A 1 100 ? -1.208 -5.791 4.994 1.00 89.12 100 GLU A O 1
ATOM 782 N N . VAL A 1 101 ? 1.009 -6.151 4.945 1.00 88.69 101 VAL A N 1
ATOM 783 C CA . VAL A 1 101 ? 0.954 -7.261 3.978 1.00 88.69 101 VAL A CA 1
ATOM 784 C C . VAL A 1 101 ? 0.107 -8.417 4.515 1.00 88.69 101 VAL A C 1
ATOM 786 O O . VAL A 1 101 ? -0.752 -8.932 3.795 1.00 88.69 101 VAL A O 1
ATOM 789 N N . ILE A 1 102 ? 0.271 -8.791 5.789 1.00 92.88 102 ILE A N 1
ATOM 790 C CA . ILE A 1 102 ? -0.589 -9.798 6.432 1.00 92.88 102 ILE A CA 1
ATOM 791 C C . ILE A 1 102 ? -2.051 -9.347 6.424 1.00 92.88 102 ILE A C 1
ATOM 793 O O . ILE A 1 102 ? -2.946 -10.154 6.166 1.00 92.88 102 ILE A O 1
ATOM 797 N N . LEU A 1 103 ? -2.317 -8.072 6.710 1.00 89.69 103 LEU A N 1
ATOM 798 C CA . LEU A 1 103 ? -3.674 -7.536 6.772 1.00 89.69 103 LEU A CA 1
ATOM 799 C C . LEU A 1 103 ? -4.339 -7.519 5.387 1.00 89.69 103 LEU A C 1
ATOM 801 O O . LEU A 1 103 ? -5.509 -7.886 5.282 1.00 89.69 103 LEU A O 1
ATOM 805 N N . ILE A 1 104 ? -3.584 -7.203 4.330 1.00 89.69 104 ILE A N 1
ATOM 806 C CA . ILE A 1 104 ? -4.013 -7.319 2.926 1.00 89.69 104 ILE A CA 1
ATOM 807 C C . ILE A 1 104 ? -4.341 -8.774 2.584 1.00 89.69 104 ILE A C 1
ATOM 809 O O . ILE A 1 104 ? -5.394 -9.059 2.013 1.00 89.69 104 ILE A O 1
ATOM 813 N N . PHE A 1 105 ? -3.463 -9.707 2.948 1.00 91.06 105 PHE A N 1
ATOM 814 C CA . PHE A 1 105 ? -3.676 -11.125 2.673 1.00 91.06 105 PHE A CA 1
ATOM 815 C C . PHE A 1 105 ? -4.912 -11.662 3.403 1.00 91.06 105 PHE A C 1
ATOM 817 O O . PHE A 1 105 ? -5.751 -12.350 2.821 1.00 91.06 105 PHE A O 1
ATOM 824 N N . ARG A 1 106 ? -5.084 -11.272 4.669 1.00 92.25 106 ARG A N 1
ATOM 825 C CA . ARG A 1 106 ? -6.265 -11.610 5.465 1.00 92.25 106 ARG A CA 1
ATOM 826 C C . ARG A 1 106 ? -7.542 -11.004 4.881 1.00 92.25 106 ARG A C 1
ATOM 828 O O . ARG A 1 106 ? -8.552 -11.696 4.848 1.00 92.25 106 ARG A O 1
ATOM 835 N N . MET A 1 107 ? -7.492 -9.765 4.389 1.00 92.31 107 MET A N 1
ATOM 836 C CA . MET A 1 107 ? -8.606 -9.120 3.679 1.00 92.31 107 MET A CA 1
ATOM 837 C C . MET A 1 107 ? -9.013 -9.913 2.427 1.00 92.31 107 MET A C 1
ATOM 839 O O . MET A 1 107 ? -10.196 -9.991 2.113 1.00 92.31 107 MET A O 1
ATOM 843 N N . TYR A 1 108 ? -8.048 -10.514 1.729 1.00 87.12 108 TYR A N 1
ATOM 844 C CA . TYR A 1 108 ? -8.294 -11.350 0.552 1.00 87.12 108 TYR A CA 1
ATOM 845 C C . TYR A 1 108 ? -8.931 -12.702 0.873 1.00 87.12 108 TYR A C 1
ATOM 847 O O . TYR A 1 108 ? -9.755 -13.193 0.103 1.00 87.12 108 TYR A O 1
ATOM 855 N N . ILE A 1 109 ? -8.536 -13.307 1.992 1.00 91.81 109 ILE A N 1
ATOM 856 C CA . ILE A 1 109 ? -9.057 -14.608 2.419 1.00 91.81 109 ILE A CA 1
ATOM 857 C C . ILE A 1 109 ? -10.414 -14.476 3.107 1.00 91.81 109 ILE A C 1
ATOM 859 O O . ILE A 1 109 ? -11.178 -15.434 3.076 1.00 91.81 109 ILE A O 1
ATOM 863 N N . ASP A 1 110 ? -10.731 -13.333 3.722 1.00 91.19 110 ASP A N 1
ATOM 864 C CA . ASP A 1 110 ? -11.988 -13.159 4.450 1.00 91.19 110 ASP A CA 1
ATOM 865 C C . ASP A 1 110 ? -13.199 -13.150 3.489 1.00 91.19 110 ASP A C 1
ATOM 867 O O . ASP A 1 110 ? -13.465 -12.139 2.830 1.00 91.19 110 ASP A O 1
ATOM 871 N N . PRO A 1 111 ? -14.002 -14.235 3.429 1.00 86.44 111 PRO A N 1
ATOM 872 C CA . PRO A 1 111 ? -15.128 -14.325 2.501 1.00 86.44 111 PRO A CA 1
ATOM 873 C C . PRO A 1 111 ? -16.280 -13.392 2.894 1.00 86.44 111 PRO A C 1
ATOM 875 O O . PRO A 1 111 ? -17.214 -13.189 2.113 1.00 86.44 111 PRO A O 1
ATOM 878 N N . ARG A 1 112 ? -16.257 -12.838 4.115 1.00 86.69 112 ARG A N 1
ATOM 879 C CA . ARG A 1 112 ? -17.278 -11.901 4.595 1.00 86.69 112 ARG A CA 1
ATOM 880 C C . ARG A 1 112 ? -17.019 -10.489 4.089 1.00 86.69 112 ARG A C 1
ATOM 882 O O . ARG A 1 112 ? -17.957 -9.690 4.039 1.00 86.69 112 ARG A O 1
ATOM 889 N N . TYR A 1 113 ? -15.786 -10.174 3.693 1.00 88.50 113 TYR A N 1
ATOM 890 C CA . TYR A 1 113 ? -15.461 -8.869 3.146 1.00 88.50 113 TYR A CA 1
ATOM 891 C C . TYR A 1 113 ? -15.874 -8.787 1.672 1.00 88.50 113 TYR A C 1
ATOM 893 O O . TYR A 1 113 ? -15.223 -9.307 0.767 1.00 88.50 113 TYR A O 1
ATOM 901 N N . ARG A 1 114 ? -16.994 -8.106 1.407 1.00 84.94 114 ARG A N 1
ATOM 902 C CA . ARG A 1 114 ? -17.427 -7.792 0.040 1.00 84.94 114 ARG A CA 1
ATOM 903 C C . ARG A 1 114 ? -16.574 -6.661 -0.527 1.00 84.94 114 ARG A C 1
ATOM 905 O O . ARG A 1 114 ? -16.939 -5.492 -0.415 1.00 84.94 114 ARG A O 1
ATOM 912 N N . MET A 1 115 ? -15.466 -7.018 -1.172 1.00 80.56 115 MET A N 1
ATOM 913 C CA . MET A 1 115 ? -14.687 -6.065 -1.962 1.00 80.56 115 MET A CA 1
ATOM 914 C C . MET A 1 115 ? -15.559 -5.398 -3.029 1.00 80.56 115 MET A C 1
ATOM 916 O O . MET A 1 115 ? -16.470 -6.006 -3.606 1.00 80.56 115 MET A O 1
ATOM 920 N N . ARG A 1 116 ? -15.257 -4.134 -3.335 1.00 85.94 116 ARG A N 1
ATOM 921 C CA . ARG A 1 116 ? -15.888 -3.435 -4.456 1.00 85.94 116 ARG A CA 1
ATOM 922 C C . ARG A 1 116 ? -15.559 -4.209 -5.738 1.00 85.94 116 ARG A C 1
ATOM 924 O O . ARG A 1 116 ? -14.398 -4.511 -5.993 1.00 85.94 116 ARG A O 1
ATOM 931 N N . ARG A 1 117 ? -16.570 -4.512 -6.565 1.00 87.44 117 ARG A N 1
ATOM 932 C CA . ARG A 1 117 ? -16.405 -5.303 -7.808 1.00 87.44 117 ARG A CA 1
ATOM 933 C C . ARG A 1 117 ? -15.295 -4.771 -8.719 1.00 87.44 117 ARG A C 1
ATOM 935 O O . ARG A 1 117 ? -14.615 -5.545 -9.374 1.00 87.44 117 ARG A O 1
ATOM 942 N N . MET A 1 118 ? -15.097 -3.451 -8.726 1.00 85.25 118 MET A N 1
ATOM 943 C CA . MET A 1 118 ? -14.002 -2.820 -9.462 1.00 85.25 118 MET A CA 1
ATOM 944 C C . MET A 1 118 ? -12.638 -3.295 -8.965 1.00 85.25 118 MET A C 1
ATOM 946 O O . MET A 1 118 ? -11.809 -3.698 -9.767 1.00 85.25 118 MET A O 1
ATOM 950 N N . THR A 1 119 ? -12.408 -3.322 -7.655 1.00 87.94 119 THR A N 1
ATOM 951 C CA . THR A 1 119 ? -11.108 -3.687 -7.085 1.00 87.94 119 THR A CA 1
ATOM 952 C C . THR A 1 119 ? -10.800 -5.173 -7.263 1.00 87.94 119 THR A C 1
ATOM 954 O O . THR A 1 119 ? -9.655 -5.536 -7.526 1.00 87.94 119 THR A O 1
ATOM 957 N N . GLN A 1 120 ? -11.840 -6.015 -7.235 1.00 90.38 120 GLN A N 1
ATOM 958 C CA . GLN A 1 120 ? -11.736 -7.439 -7.574 1.00 90.38 120 GLN A CA 1
ATOM 959 C C . GLN A 1 120 ? -11.272 -7.682 -9.011 1.00 90.38 120 GLN A C 1
ATOM 961 O O . GLN A 1 120 ? -10.659 -8.709 -9.262 1.00 90.38 120 GLN A O 1
ATOM 966 N N . LEU A 1 121 ? -11.559 -6.769 -9.945 1.00 93.56 121 LEU A N 1
ATOM 967 C CA . LEU A 1 121 ? -11.080 -6.854 -11.328 1.00 93.56 121 LEU A CA 1
ATOM 968 C C . LEU A 1 121 ? -9.726 -6.166 -11.509 1.00 93.56 121 LEU A C 1
ATOM 970 O O . LEU A 1 121 ? -8.872 -6.678 -12.224 1.00 93.56 121 LEU A O 1
ATOM 974 N N . VAL A 1 122 ? -9.510 -5.029 -10.846 1.00 93.38 122 VAL A N 1
ATOM 975 C CA . VAL A 1 122 ? -8.282 -4.233 -10.978 1.00 93.38 122 VAL A CA 1
ATOM 976 C C . VAL A 1 122 ? -7.058 -5.011 -10.508 1.00 93.38 122 VAL A C 1
ATOM 978 O O . VAL A 1 122 ? -6.038 -4.986 -11.184 1.00 93.38 122 VAL A O 1
ATOM 981 N N . ILE A 1 123 ? -7.139 -5.733 -9.391 1.00 92.25 123 ILE A N 1
ATOM 982 C CA . ILE A 1 123 ? -5.973 -6.448 -8.856 1.00 92.25 123 ILE A CA 1
ATOM 983 C C . ILE A 1 123 ? -5.512 -7.597 -9.774 1.00 92.25 123 ILE A C 1
ATOM 985 O O . ILE A 1 123 ? -4.335 -7.596 -10.142 1.00 92.25 123 ILE A O 1
ATOM 989 N N . PRO A 1 124 ? -6.376 -8.530 -10.224 1.00 94.62 124 PRO A N 1
ATOM 990 C CA . PRO A 1 124 ? -5.962 -9.528 -11.205 1.00 94.62 124 PRO A CA 1
ATOM 991 C C . PRO A 1 124 ? -5.598 -8.900 -12.552 1.00 94.62 124 PRO A C 1
ATOM 993 O O . PRO A 1 124 ? -4.689 -9.403 -13.202 1.00 94.62 124 PRO A O 1
ATOM 996 N N . ALA A 1 125 ? -6.226 -7.789 -12.959 1.00 96.00 125 ALA A N 1
ATOM 997 C CA . ALA A 1 125 ? -5.827 -7.078 -14.172 1.00 96.00 125 ALA A CA 1
ATOM 998 C C . ALA A 1 125 ? -4.392 -6.538 -14.074 1.00 96.00 125 ALA A C 1
ATOM 1000 O O . ALA A 1 125 ? -3.617 -6.738 -15.003 1.00 96.00 125 ALA A O 1
ATOM 1001 N N . ILE A 1 126 ? -4.005 -5.919 -12.952 1.00 95.06 126 ILE A N 1
ATOM 1002 C CA . ILE A 1 126 ? -2.627 -5.451 -12.729 1.00 95.06 126 ILE A CA 1
ATOM 1003 C C . ILE A 1 126 ? -1.656 -6.634 -12.664 1.00 95.06 126 ILE A C 1
ATOM 1005 O O . ILE A 1 126 ? -0.581 -6.567 -13.253 1.00 95.06 126 ILE A O 1
ATOM 1009 N N . ALA A 1 127 ? -2.034 -7.733 -12.004 1.00 94.69 127 ALA A N 1
ATOM 1010 C CA . ALA A 1 127 ? -1.214 -8.943 -11.961 1.00 94.69 127 ALA A CA 1
ATOM 1011 C C . ALA A 1 127 ? -0.998 -9.540 -13.365 1.00 94.69 127 ALA A C 1
ATOM 1013 O O . ALA A 1 127 ? 0.126 -9.887 -13.722 1.00 94.69 127 ALA A O 1
ATOM 1014 N N . MET A 1 128 ? -2.045 -9.597 -14.195 1.00 97.25 128 MET A N 1
ATOM 1015 C CA . MET A 1 128 ? -1.915 -9.985 -15.602 1.00 97.25 128 MET A CA 1
ATOM 1016 C C . MET A 1 128 ? -1.055 -8.999 -16.385 1.00 97.25 128 MET A C 1
ATOM 1018 O O . MET A 1 128 ? -0.304 -9.429 -17.250 1.00 97.25 128 MET A O 1
ATOM 1022 N N . LEU A 1 129 ? -1.133 -7.700 -16.086 1.00 96.94 129 LEU A N 1
ATOM 1023 C CA . LEU A 1 129 ? -0.309 -6.683 -16.733 1.00 96.94 129 LEU A CA 1
ATOM 1024 C C . LEU A 1 129 ? 1.180 -6.849 -16.390 1.00 96.94 129 LEU A C 1
ATOM 1026 O O . LEU A 1 129 ? 2.006 -6.672 -17.274 1.00 96.94 129 LEU A O 1
ATOM 1030 N N . PHE A 1 130 ? 1.513 -7.247 -15.158 1.00 96.00 130 PHE A N 1
ATOM 1031 C CA . PHE A 1 130 ? 2.879 -7.602 -14.744 1.00 96.00 130 PHE A CA 1
ATOM 1032 C C . PHE A 1 130 ? 3.422 -8.805 -15.517 1.00 96.00 130 PHE A C 1
ATOM 1034 O O . PHE A 1 130 ? 4.532 -8.787 -16.040 1.00 96.00 130 PHE A O 1
ATOM 1041 N N . VAL A 1 131 ? 2.624 -9.868 -15.606 1.00 96.81 131 VAL A N 1
ATOM 1042 C CA . VAL A 1 131 ? 3.010 -11.055 -16.376 1.00 96.81 131 VAL A CA 1
ATOM 1043 C C . VAL A 1 131 ? 3.124 -10.690 -17.859 1.00 96.81 131 VAL A C 1
ATOM 1045 O O . VAL A 1 131 ? 4.104 -11.023 -18.519 1.00 96.81 131 VAL A O 1
ATOM 1048 N N . GLY A 1 132 ? 2.151 -9.940 -18.372 1.00 96.69 132 GLY A N 1
ATOM 1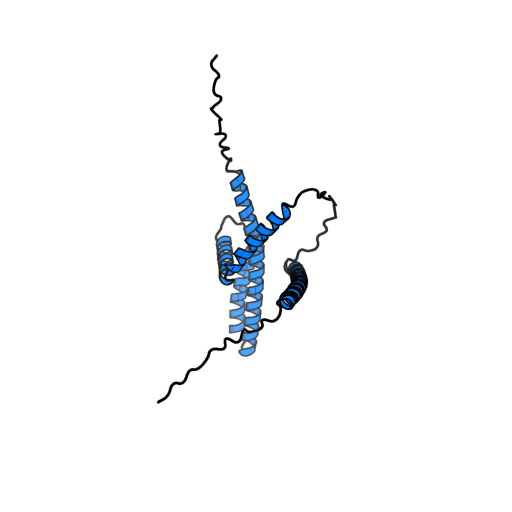049 C CA . GLY A 1 132 ? 2.104 -9.459 -19.745 1.00 96.69 132 GLY A CA 1
ATOM 1050 C C . GLY A 1 132 ? 3.277 -8.553 -20.104 1.00 96.69 132 GLY A C 1
ATOM 1051 O O . GLY A 1 132 ? 3.803 -8.699 -21.203 1.00 96.69 132 GLY A O 1
ATOM 1052 N N . SER A 1 133 ? 3.735 -7.674 -19.203 1.00 95.44 133 SER A N 1
ATOM 1053 C CA . SER A 1 133 ? 4.902 -6.821 -19.454 1.00 95.44 133 SER A CA 1
ATOM 1054 C C . SER A 1 133 ? 6.162 -7.656 -19.628 1.00 95.44 133 SER A C 1
ATOM 1056 O O . SER A 1 133 ? 6.888 -7.438 -20.594 1.00 95.44 133 SER A O 1
ATOM 1058 N N . TYR A 1 134 ? 6.368 -8.669 -18.783 1.00 93.19 134 TYR A N 1
ATOM 1059 C CA . TYR A 1 134 ? 7.499 -9.587 -18.919 1.00 93.19 134 TYR A CA 1
ATOM 1060 C C . TYR A 1 134 ? 7.496 -10.297 -20.284 1.00 93.19 134 TYR A C 1
ATOM 1062 O O . TYR A 1 134 ? 8.493 -10.284 -21.005 1.00 93.19 134 TYR A O 1
ATOM 1070 N N . PHE A 1 135 ? 6.354 -10.862 -20.698 1.00 95.56 135 PHE A N 1
ATOM 1071 C CA . PHE A 1 135 ? 6.242 -11.491 -22.020 1.00 95.56 135 PHE A CA 1
ATOM 1072 C C . PHE A 1 135 ? 6.427 -10.480 -23.163 1.00 95.56 135 PHE A C 1
ATOM 1074 O O . PHE A 1 135 ? 7.091 -10.771 -24.155 1.00 95.56 135 PHE A O 1
ATOM 1081 N N . PHE A 1 136 ? 5.867 -9.282 -23.034 1.00 94.94 136 PHE A N 1
ATOM 1082 C CA . PHE A 1 136 ? 5.951 -8.256 -24.065 1.00 94.94 136 PHE A CA 1
ATOM 1083 C C . PHE A 1 136 ? 7.396 -7.796 -24.298 1.00 94.94 136 PHE A C 1
ATOM 1085 O O . PHE A 1 136 ? 7.844 -7.757 -25.444 1.00 94.94 136 PHE A O 1
ATOM 1092 N N . PHE A 1 137 ? 8.153 -7.516 -23.235 1.00 94.12 137 PHE A N 1
ATOM 1093 C CA . PHE A 1 137 ? 9.547 -7.088 -23.362 1.00 94.12 137 PHE A CA 1
ATOM 1094 C C . PHE A 1 137 ? 10.484 -8.223 -23.771 1.00 94.12 137 PHE A C 1
ATOM 1096 O O . PHE A 1 137 ? 11.355 -7.996 -24.606 1.00 94.12 137 PHE A O 1
ATOM 1103 N N . ASN A 1 138 ? 10.271 -9.442 -23.268 1.00 91.31 138 ASN A N 1
ATOM 1104 C CA . ASN A 1 138 ? 11.149 -10.573 -23.572 1.00 91.31 138 ASN A CA 1
ATOM 1105 C C . ASN A 1 138 ? 10.968 -11.109 -25.008 1.00 91.31 138 ASN A C 1
ATOM 1107 O O . ASN A 1 138 ? 11.933 -11.559 -25.621 1.00 91.31 138 ASN A O 1
ATOM 1111 N N . TYR A 1 139 ? 9.752 -11.051 -25.571 1.00 93.19 139 TYR A N 1
ATOM 1112 C CA . TYR A 1 139 ? 9.466 -11.645 -26.887 1.00 93.19 139 TYR A CA 1
ATOM 1113 C C . TYR A 1 139 ? 9.296 -10.636 -28.031 1.00 93.19 139 TYR A C 1
ATOM 1115 O O . TYR A 1 139 ? 9.651 -10.970 -29.161 1.00 93.19 139 TYR A O 1
ATOM 1123 N N . LEU A 1 140 ? 8.761 -9.427 -27.796 1.00 91.94 140 LEU A N 1
ATOM 1124 C CA . LEU A 1 140 ? 8.546 -8.452 -28.882 1.00 91.94 140 LEU A CA 1
ATOM 1125 C C . LEU A 1 140 ? 9.709 -7.470 -29.072 1.00 91.94 140 LEU A C 1
ATOM 1127 O O . LEU A 1 140 ? 9.875 -6.947 -30.175 1.00 91.94 140 LEU A O 1
ATOM 1131 N N . PHE A 1 141 ? 10.515 -7.204 -28.041 1.00 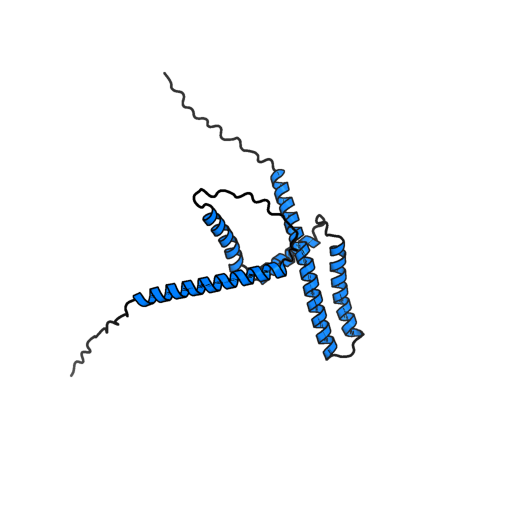87.81 141 PHE A N 1
ATOM 1132 C CA . PHE A 1 141 ? 11.574 -6.194 -28.102 1.00 87.81 141 PHE A CA 1
ATOM 1133 C C . PHE A 1 141 ? 12.972 -6.823 -28.101 1.00 87.81 141 PHE A C 1
ATOM 1135 O O . PHE A 1 141 ? 13.486 -7.242 -27.075 1.00 87.81 141 PHE A O 1
ATOM 1142 N N . ALA A 1 142 ? 13.646 -6.800 -29.253 1.00 85.50 142 ALA A N 1
ATOM 1143 C CA . ALA A 1 142 ? 14.993 -7.361 -29.416 1.00 85.50 142 ALA A CA 1
ATOM 1144 C C . ALA A 1 142 ? 16.144 -6.433 -28.960 1.00 85.50 142 ALA A C 1
ATOM 1146 O O . ALA A 1 142 ? 17.311 -6.760 -29.162 1.00 85.50 142 ALA A O 1
ATOM 1147 N N . LEU A 1 143 ? 15.851 -5.257 -28.389 1.00 89.25 143 LEU A N 1
ATOM 1148 C CA . LEU A 1 143 ? 16.869 -4.293 -27.950 1.00 89.25 143 LEU A CA 1
ATOM 1149 C C . LEU A 1 143 ? 17.216 -4.521 -26.468 1.00 89.25 143 LEU A C 1
ATOM 1151 O O . LEU A 1 143 ? 16.459 -4.062 -25.613 1.00 89.25 143 LEU A O 1
ATOM 1155 N N . PRO A 1 144 ? 18.347 -5.162 -26.121 1.00 86.31 144 PRO A N 1
ATOM 1156 C CA . PRO A 1 144 ? 18.587 -5.675 -24.765 1.00 86.31 144 PRO A CA 1
ATOM 1157 C C . PRO A 1 144 ? 18.715 -4.585 -23.689 1.00 86.31 144 PRO A C 1
ATOM 1159 O O . PRO A 1 144 ? 18.302 -4.780 -22.551 1.00 86.31 144 PRO A O 1
ATOM 1162 N N . ILE A 1 145 ? 19.256 -3.412 -24.031 1.00 92.25 145 ILE A N 1
ATOM 1163 C CA . ILE A 1 145 ? 19.520 -2.353 -23.041 1.00 92.25 145 ILE A CA 1
ATOM 1164 C C . ILE A 1 145 ? 18.257 -1.528 -22.766 1.00 92.25 145 ILE A C 1
ATOM 1166 O O . ILE A 1 145 ? 17.877 -1.330 -21.614 1.00 92.25 145 ILE A O 1
ATOM 1170 N N . LEU A 1 146 ? 17.592 -1.050 -23.823 1.00 92.56 146 LEU A N 1
ATOM 1171 C CA . LEU A 1 146 ? 16.431 -0.169 -23.683 1.00 92.56 146 LEU A CA 1
ATOM 1172 C C . LEU A 1 146 ? 15.195 -0.924 -23.174 1.00 92.56 146 LEU A C 1
ATOM 1174 O O . LEU A 1 146 ? 14.441 -0.363 -22.381 1.00 92.56 146 LEU A O 1
ATOM 1178 N N . SER A 1 147 ? 15.016 -2.188 -23.584 1.00 93.62 147 SER A N 1
ATOM 1179 C CA . SER A 1 147 ? 13.931 -3.044 -23.079 1.00 93.62 147 SER A CA 1
ATOM 1180 C C . SER A 1 147 ? 14.022 -3.212 -21.567 1.00 93.62 147 SER A C 1
ATOM 1182 O O . SER A 1 147 ? 13.049 -2.922 -20.884 1.00 93.62 147 SER A O 1
ATOM 1184 N N . THR A 1 148 ? 15.204 -3.548 -21.043 1.00 93.31 148 THR A N 1
ATOM 1185 C CA . THR A 1 148 ? 15.418 -3.741 -19.603 1.00 93.31 148 THR A CA 1
ATOM 1186 C C . THR A 1 148 ? 15.061 -2.485 -18.802 1.00 93.31 148 THR A C 1
ATOM 1188 O O . THR A 1 148 ? 14.400 -2.575 -17.772 1.00 93.31 148 THR A O 1
ATOM 1191 N N . ILE A 1 149 ? 15.461 -1.292 -19.260 1.00 95.88 149 ILE A N 1
ATOM 1192 C CA . ILE A 1 149 ? 15.164 -0.041 -18.539 1.00 95.88 149 ILE A CA 1
ATOM 1193 C C . ILE A 1 149 ? 13.657 0.254 -18.548 1.00 95.88 149 ILE A C 1
ATOM 1195 O O . ILE A 1 149 ? 13.096 0.580 -17.499 1.00 95.88 149 ILE A O 1
ATOM 1199 N N . LEU A 1 150 ? 12.993 0.133 -19.705 1.00 95.81 150 LEU A N 1
ATOM 1200 C CA . LEU A 1 150 ? 11.548 0.362 -19.802 1.00 95.81 150 LEU A CA 1
ATOM 1201 C C . LEU A 1 150 ? 10.745 -0.670 -19.008 1.00 95.81 150 LEU A C 1
ATOM 1203 O O . LEU A 1 150 ? 9.788 -0.293 -18.335 1.00 95.81 150 LEU A O 1
ATOM 1207 N N . GLU A 1 151 ? 11.141 -1.941 -19.065 1.00 95.56 151 GLU A N 1
ATOM 1208 C CA . GLU A 1 151 ? 10.523 -3.027 -18.307 1.00 95.56 151 GLU A CA 1
ATOM 1209 C C . GLU A 1 151 ? 10.535 -2.696 -16.813 1.00 95.56 151 GLU A C 1
ATOM 1211 O O . GLU A 1 151 ? 9.475 -2.655 -16.190 1.00 95.56 151 GLU A O 1
ATOM 1216 N N . ARG A 1 152 ? 11.697 -2.321 -16.256 1.00 96.69 152 ARG A N 1
ATOM 1217 C CA . ARG A 1 152 ? 11.805 -1.915 -14.843 1.00 96.69 152 ARG A CA 1
ATOM 1218 C C . ARG A 1 152 ? 10.975 -0.681 -14.517 1.00 96.69 152 ARG A C 1
ATOM 1220 O O . ARG A 1 152 ? 10.331 -0.646 -13.471 1.00 96.69 152 ARG A O 1
ATOM 1227 N N . ALA A 1 153 ? 10.964 0.325 -15.388 1.00 96.81 153 ALA A N 1
ATOM 1228 C CA . ALA A 1 153 ? 10.164 1.528 -15.168 1.00 96.81 153 ALA A CA 1
ATOM 1229 C C . ALA A 1 153 ? 8.658 1.209 -15.112 1.00 96.81 153 ALA A C 1
ATOM 1231 O O . ALA A 1 153 ? 7.947 1.715 -14.241 1.00 96.81 153 ALA A O 1
ATOM 1232 N N . ILE A 1 154 ? 8.184 0.338 -16.005 1.00 96.62 154 ILE A N 1
ATOM 1233 C CA . ILE A 1 154 ? 6.790 -0.112 -16.056 1.00 96.62 154 ILE A CA 1
ATOM 1234 C C . ILE A 1 154 ? 6.460 -0.973 -14.836 1.00 96.62 154 ILE A C 1
ATOM 1236 O O . ILE A 1 154 ? 5.452 -0.714 -14.184 1.00 96.62 154 ILE A O 1
ATOM 1240 N N . GLU A 1 155 ? 7.313 -1.927 -14.463 1.00 96.62 155 GLU A N 1
ATOM 1241 C CA . GLU A 1 155 ? 7.136 -2.741 -13.252 1.00 96.62 155 GLU A CA 1
ATOM 1242 C C . GLU A 1 155 ? 7.024 -1.875 -11.990 1.00 96.62 155 GLU A C 1
ATOM 1244 O O . GLU A 1 155 ? 6.110 -2.069 -11.186 1.00 96.62 155 GLU A O 1
ATOM 1249 N N . ILE A 1 156 ? 7.905 -0.880 -11.829 1.00 97.00 156 ILE A N 1
ATOM 1250 C CA . ILE A 1 156 ? 7.856 0.060 -10.699 1.00 97.00 156 ILE A CA 1
ATOM 1251 C C . ILE A 1 156 ? 6.541 0.847 -10.719 1.00 97.00 156 ILE A C 1
ATOM 1253 O O . ILE A 1 156 ? 5.880 0.976 -9.686 1.00 97.00 156 ILE A O 1
ATOM 1257 N N . PHE A 1 157 ? 6.127 1.348 -11.884 1.00 97.56 157 PHE A N 1
ATOM 1258 C CA . PHE A 1 157 ? 4.872 2.084 -12.019 1.00 97.56 157 PHE A CA 1
ATOM 1259 C C . PHE A 1 157 ? 3.650 1.219 -11.663 1.00 97.56 157 PHE A C 1
ATOM 1261 O O . PHE A 1 157 ? 2.796 1.650 -10.883 1.00 97.56 157 PHE A O 1
ATOM 1268 N N . LEU A 1 158 ? 3.584 -0.017 -12.168 1.00 96.75 158 LEU A N 1
ATOM 1269 C CA . LEU A 1 158 ? 2.523 -0.973 -11.839 1.00 96.75 158 LEU A CA 1
ATOM 1270 C C . LEU A 1 158 ? 2.533 -1.334 -10.349 1.00 96.75 158 LEU A C 1
ATOM 1272 O O . LEU A 1 158 ? 1.461 -1.429 -9.750 1.00 96.75 158 LEU A O 1
ATOM 1276 N N . ALA A 1 159 ? 3.710 -1.507 -9.740 1.00 96.00 159 ALA A N 1
ATOM 1277 C CA . ALA A 1 159 ? 3.842 -1.797 -8.312 1.00 96.00 159 ALA A CA 1
ATOM 1278 C C . ALA A 1 159 ? 3.266 -0.659 -7.460 1.00 96.00 159 ALA A C 1
ATOM 1280 O O . ALA A 1 159 ? 2.481 -0.910 -6.544 1.00 96.00 159 ALA A O 1
ATOM 1281 N N . ILE A 1 160 ? 3.597 0.593 -7.793 1.00 95.81 160 ILE A N 1
ATOM 1282 C CA . ILE A 1 160 ? 3.059 1.777 -7.109 1.00 95.81 160 ILE A CA 1
ATOM 1283 C C . ILE A 1 160 ? 1.537 1.845 -7.276 1.00 95.81 160 ILE A C 1
ATOM 1285 O O . ILE A 1 160 ? 0.820 2.100 -6.306 1.00 95.81 160 ILE A O 1
ATOM 1289 N N . LEU A 1 161 ? 1.026 1.596 -8.485 1.00 94.88 161 LEU A N 1
ATOM 1290 C CA . LEU A 1 161 ? -0.411 1.611 -8.756 1.00 94.88 161 LEU A CA 1
ATOM 1291 C C . LEU A 1 161 ? -1.138 0.529 -7.945 1.00 94.88 161 LEU A C 1
ATOM 1293 O O . LEU A 1 161 ? -2.126 0.831 -7.273 1.00 94.88 161 LEU A O 1
ATOM 1297 N N . LEU A 1 162 ? -0.618 -0.702 -7.946 1.00 94.00 162 LEU A N 1
ATOM 1298 C CA . LEU A 1 162 ? -1.142 -1.810 -7.147 1.00 94.00 162 LEU A CA 1
ATOM 1299 C C . LEU A 1 162 ? -1.158 -1.457 -5.659 1.00 94.00 162 LEU A C 1
ATOM 1301 O O . LEU A 1 162 ? -2.178 -1.634 -4.993 1.00 94.00 162 LEU A O 1
ATOM 1305 N N . TYR A 1 163 ? -0.057 -0.902 -5.157 1.00 92.75 163 TYR A N 1
ATOM 1306 C CA . TYR A 1 163 ? 0.064 -0.472 -3.771 1.00 92.75 163 TYR A CA 1
ATOM 1307 C C . TYR A 1 163 ? -0.977 0.596 -3.404 1.00 92.75 163 TYR A C 1
ATOM 1309 O O . TYR A 1 163 ? -1.672 0.444 -2.400 1.00 92.75 163 TYR A O 1
ATOM 1317 N N . LYS A 1 164 ? -1.176 1.633 -4.235 1.00 93.75 164 LYS A N 1
ATOM 1318 C CA . LYS A 1 164 ? -2.206 2.661 -3.974 1.00 93.75 164 LYS A CA 1
ATOM 1319 C C . LYS A 1 164 ? -3.617 2.078 -3.946 1.00 93.75 164 LYS A C 1
ATOM 1321 O O . LYS A 1 164 ? -4.418 2.466 -3.095 1.00 93.75 164 LYS A O 1
ATOM 1326 N N . VAL A 1 165 ? -3.929 1.153 -4.855 1.00 92.31 165 VAL A N 1
ATOM 1327 C CA . VAL A 1 165 ? -5.235 0.475 -4.880 1.00 92.31 165 VAL A CA 1
ATOM 1328 C C . VAL A 1 165 ? -5.441 -0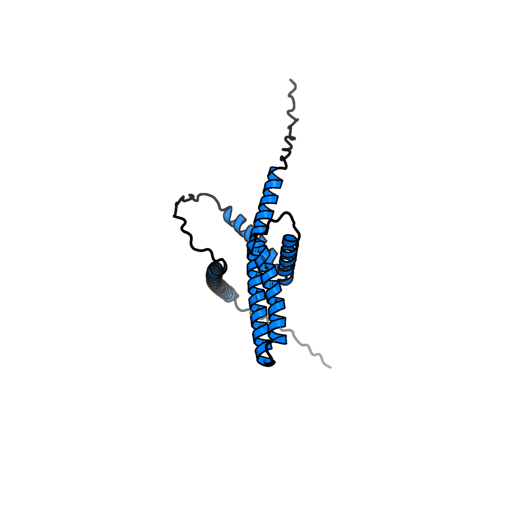.345 -3.604 1.00 92.31 165 VAL A C 1
ATOM 1330 O O . VAL A 1 165 ? -6.506 -0.260 -2.989 1.00 92.31 165 VAL A O 1
ATOM 1333 N N . LEU A 1 166 ? -4.419 -1.088 -3.173 1.00 91.75 166 LEU A N 1
ATOM 1334 C CA . LEU A 1 166 ? -4.464 -1.885 -1.947 1.00 91.75 166 LEU A CA 1
ATOM 1335 C C . LEU A 1 166 ? -4.624 -1.014 -0.700 1.00 91.75 166 LEU A C 1
ATOM 1337 O O . LEU A 1 166 ? -5.461 -1.336 0.139 1.00 91.75 166 LEU A O 1
ATOM 1341 N N . LEU A 1 167 ? -3.904 0.108 -0.599 1.00 91.25 167 LEU A N 1
ATOM 1342 C CA . LEU A 1 167 ? -4.050 1.050 0.515 1.00 91.25 167 LEU A CA 1
ATOM 1343 C C . LEU A 1 167 ? -5.474 1.603 0.627 1.00 91.25 167 LEU A C 1
ATOM 1345 O O . LEU A 1 167 ? -6.029 1.663 1.724 1.00 91.25 167 LEU A O 1
ATOM 1349 N N . GLY A 1 168 ? -6.089 1.967 -0.502 1.00 91.38 168 GLY A N 1
ATOM 1350 C CA . GLY A 1 168 ? -7.464 2.469 -0.514 1.00 91.38 168 GLY A CA 1
ATOM 1351 C C . GLY A 1 168 ? -8.477 1.449 0.015 1.00 91.38 168 GLY A C 1
ATOM 1352 O O . GLY A 1 168 ? -9.408 1.813 0.734 1.00 91.38 168 GLY A O 1
ATOM 1353 N N . GLU A 1 169 ? -8.293 0.165 -0.299 1.00 93.06 169 GLU A N 1
ATOM 1354 C CA . GLU A 1 169 ? -9.135 -0.905 0.251 1.00 93.06 169 GLU A CA 1
ATOM 1355 C C . GLU A 1 169 ? -8.780 -1.254 1.697 1.00 93.06 169 GLU A C 1
ATOM 1357 O O . GLU A 1 169 ? -9.677 -1.566 2.477 1.00 93.06 169 GLU A O 1
ATOM 1362 N N . LEU A 1 170 ? -7.508 -1.145 2.086 1.00 92.50 170 LEU A N 1
ATOM 1363 C CA . LEU A 1 170 ? -7.053 -1.391 3.453 1.00 92.50 170 LEU A CA 1
ATOM 1364 C C . LEU A 1 170 ? -7.744 -0.456 4.449 1.00 92.50 170 LEU A C 1
ATOM 1366 O O . LEU A 1 170 ? -8.194 -0.899 5.506 1.00 92.50 170 LEU A O 1
ATOM 1370 N N . VAL A 1 171 ? -7.838 0.833 4.106 1.00 92.44 171 VAL A N 1
ATOM 1371 C CA . VAL A 1 171 ? -8.513 1.844 4.933 1.00 92.44 171 VAL A CA 1
ATOM 1372 C C . VAL A 1 171 ? -9.983 1.470 5.123 1.00 92.44 171 VAL A C 1
ATOM 1374 O O . VAL A 1 171 ? -10.447 1.373 6.257 1.00 92.44 171 VAL A O 1
ATOM 1377 N N . ARG A 1 172 ? -10.686 1.131 4.036 1.00 90.12 172 ARG A N 1
ATOM 1378 C CA . ARG A 1 172 ? -12.087 0.677 4.102 1.00 90.12 172 ARG A CA 1
ATOM 1379 C C . ARG A 1 172 ? -12.257 -0.603 4.912 1.00 90.12 172 ARG A C 1
ATOM 1381 O O . ARG A 1 172 ? -13.207 -0.734 5.678 1.00 90.12 172 ARG A O 1
ATOM 1388 N N . TYR A 1 173 ? -11.344 -1.556 4.767 1.00 92.19 173 TYR A N 1
ATOM 1389 C CA . TYR A 1 173 ? -11.389 -2.804 5.518 1.00 92.19 173 TYR A CA 1
ATOM 1390 C C . TYR A 1 173 ? -11.205 -2.562 7.022 1.00 92.19 173 TYR A C 1
ATOM 1392 O O . TYR A 1 173 ? -11.928 -3.147 7.832 1.00 92.19 173 TYR A O 1
ATOM 1400 N N . LYS A 1 174 ? -10.304 -1.647 7.408 1.00 91.69 174 LYS A N 1
ATOM 1401 C CA . LYS A 1 174 ? -10.133 -1.217 8.806 1.00 91.69 174 LYS A CA 1
ATOM 1402 C C . LYS A 1 174 ? -11.413 -0.577 9.359 1.00 91.69 174 LYS A C 1
ATOM 1404 O O . LYS A 1 174 ? -11.829 -0.940 10.458 1.00 91.69 174 LYS A O 1
ATOM 1409 N N . GLU A 1 175 ? -12.073 0.293 8.594 1.00 92.38 175 GLU A N 1
ATOM 1410 C CA . GLU A 1 175 ? -13.367 0.886 8.976 1.00 92.38 175 GLU A CA 1
ATOM 1411 C C . GLU A 1 175 ? -14.444 -0.188 9.190 1.00 92.38 175 GLU A C 1
ATOM 1413 O O . GLU A 1 175 ? -15.156 -0.184 10.195 1.00 92.38 175 GLU A O 1
ATOM 1418 N N . VAL A 1 176 ? -14.535 -1.162 8.280 1.00 91.00 176 VAL A N 1
ATOM 1419 C CA . VAL A 1 176 ? -15.483 -2.279 8.385 1.00 91.00 176 VAL A CA 1
ATOM 1420 C C . VAL A 1 176 ? -15.202 -3.139 9.622 1.00 91.00 176 VAL A C 1
ATOM 1422 O O . VAL A 1 176 ? -16.135 -3.478 10.353 1.00 91.00 176 VAL A O 1
ATOM 1425 N N . LEU A 1 177 ? -13.936 -3.448 9.915 1.00 91.50 177 LEU A N 1
ATOM 1426 C CA . LEU A 1 177 ? -13.550 -4.168 11.133 1.00 91.50 177 LEU A CA 1
ATOM 1427 C C . LEU A 1 177 ? -13.916 -3.397 12.407 1.00 91.50 177 LEU A C 1
ATOM 1429 O O . LEU A 1 177 ? -14.436 -3.994 13.352 1.00 91.50 177 LEU A O 1
ATOM 1433 N N . GLN A 1 178 ? -13.683 -2.084 12.432 1.00 93.06 178 GLN A N 1
ATOM 1434 C CA . GLN A 1 178 ? -14.051 -1.239 13.568 1.00 93.06 178 GLN A CA 1
ATOM 1435 C C . GLN A 1 178 ? -15.571 -1.212 13.771 1.00 93.06 178 GLN A C 1
ATOM 1437 O O . GLN A 1 178 ? -16.048 -1.343 14.900 1.00 93.06 178 GLN A O 1
ATOM 1442 N N . ASN A 1 179 ? -16.339 -1.145 12.683 1.00 91.75 179 ASN A N 1
ATOM 1443 C CA . ASN A 1 179 ? -17.797 -1.235 12.728 1.00 91.75 179 ASN A CA 1
ATOM 1444 C C . ASN A 1 179 ? -18.275 -2.583 13.290 1.00 91.75 179 ASN A C 1
ATOM 1446 O O . ASN A 1 179 ? -19.173 -2.611 14.134 1.00 91.75 179 ASN A O 1
ATOM 1450 N N . PHE A 1 180 ? -17.649 -3.697 12.896 1.00 89.75 180 PHE A N 1
ATOM 1451 C CA . PHE A 1 180 ? -17.951 -5.012 13.470 1.00 89.75 180 PHE A CA 1
ATOM 1452 C C . PHE A 1 180 ? -17.607 -5.103 14.961 1.00 89.75 180 PHE A C 1
ATOM 1454 O O . PHE A 1 180 ? -18.371 -5.691 15.728 1.00 89.75 180 PHE A O 1
ATOM 1461 N N . ALA A 1 181 ? -16.488 -4.513 15.389 1.00 91.50 181 ALA A N 1
ATOM 1462 C CA . ALA A 1 181 ? -16.113 -4.466 16.800 1.00 91.50 181 ALA A CA 1
ATOM 1463 C C . ALA A 1 181 ? -17.141 -3.676 17.629 1.00 91.50 181 ALA A C 1
ATOM 1465 O O . ALA A 1 181 ? -17.620 -4.172 18.650 1.00 91.50 181 ALA A O 1
ATOM 1466 N N . ASN A 1 182 ? -17.551 -2.501 17.145 1.00 92.62 182 ASN A N 1
ATOM 1467 C CA . ASN A 1 182 ? -18.563 -1.666 17.795 1.00 92.62 182 ASN A CA 1
ATOM 1468 C C . ASN A 1 182 ? -19.912 -2.389 17.907 1.00 92.62 182 ASN A C 1
ATOM 1470 O O . ASN A 1 182 ? -20.533 -2.409 18.968 1.00 92.62 182 ASN A O 1
ATOM 1474 N N . TRP A 1 183 ? -20.347 -3.041 16.832 1.00 90.19 183 TRP A N 1
ATOM 1475 C CA . TRP A 1 183 ? -21.598 -3.794 16.824 1.00 90.19 183 TRP A CA 1
ATOM 1476 C C . TRP A 1 183 ? -21.573 -5.019 17.749 1.00 90.19 183 TRP A C 1
ATOM 1478 O O . TRP A 1 183 ? -22.568 -5.319 18.410 1.00 90.19 183 TRP A O 1
ATOM 1488 N N . ASN A 1 184 ? -20.431 -5.703 17.859 1.00 91.62 184 ASN A N 1
ATOM 1489 C CA . ASN A 1 184 ? -20.259 -6.794 18.819 1.00 91.62 184 ASN A CA 1
ATOM 1490 C C . ASN A 1 184 ? -20.338 -6.305 20.272 1.00 91.62 184 ASN A C 1
ATOM 1492 O O . ASN A 1 184 ? -20.879 -7.024 21.113 1.00 91.62 184 ASN A O 1
ATOM 1496 N N . ASN A 1 185 ? -19.842 -5.099 20.567 1.00 90.88 185 ASN A N 1
ATOM 1497 C CA . ASN A 1 185 ? -19.947 -4.504 21.901 1.00 90.88 185 ASN A CA 1
ATOM 1498 C C . ASN A 1 185 ? -21.402 -4.181 22.265 1.00 90.88 185 ASN A C 1
ATOM 1500 O O . ASN A 1 185 ? -21.809 -4.457 23.385 1.00 90.88 185 ASN A O 1
ATOM 1504 N N . LEU A 1 186 ? -22.210 -3.696 21.314 1.00 89.62 186 LEU A N 1
ATOM 1505 C CA . LEU A 1 186 ? -23.641 -3.431 21.537 1.00 89.62 186 LEU A CA 1
ATOM 1506 C C . LEU A 1 186 ? -24.462 -4.705 21.785 1.00 89.62 186 LEU A C 1
ATOM 1508 O O . LEU A 1 186 ? -25.483 -4.669 22.464 1.00 89.62 186 LEU A O 1
ATOM 1512 N N . ARG A 1 187 ? -24.037 -5.837 21.214 1.00 88.38 187 ARG A N 1
ATOM 1513 C CA . ARG A 1 187 ? -24.727 -7.125 21.368 1.00 88.38 187 ARG A CA 1
ATOM 1514 C C . ARG A 1 187 ? -24.388 -7.875 22.636 1.00 88.38 187 ARG A C 1
ATOM 1516 O O . ARG A 1 187 ? -25.121 -8.799 22.978 1.00 88.38 187 ARG A O 1
ATOM 1523 N N . ARG A 1 188 ? -23.277 -7.553 23.293 1.00 84.81 188 ARG A N 1
ATOM 1524 C CA . ARG A 1 188 ? -23.032 -8.060 24.638 1.00 84.81 188 ARG A CA 1
ATOM 1525 C C . ARG A 1 188 ? -23.874 -7.175 25.545 1.00 84.81 188 ARG A C 1
ATOM 1527 O O . ARG A 1 188 ? -23.448 -6.043 25.763 1.00 84.81 188 ARG A O 1
ATOM 1534 N N . PRO A 1 189 ? -25.053 -7.616 26.038 1.00 74.44 189 PRO A N 1
ATOM 1535 C CA . PRO A 1 189 ? -25.677 -6.890 27.126 1.00 74.44 189 PRO A CA 1
ATOM 1536 C C . PRO A 1 189 ? -24.585 -6.792 28.178 1.00 74.44 189 PRO A C 1
ATOM 1538 O O . PRO A 1 189 ? -24.038 -7.817 28.596 1.00 74.44 189 PRO A O 1
ATOM 1541 N N . THR A 1 190 ? -24.174 -5.572 28.521 1.00 74.81 190 THR A N 1
ATOM 1542 C CA . THR A 1 190 ? -23.436 -5.385 29.755 1.00 74.81 190 THR A CA 1
ATOM 1543 C C . THR A 1 190 ? -24.359 -6.001 30.777 1.00 74.81 190 THR A C 1
ATOM 1545 O O . THR A 1 190 ? -25.445 -5.473 31.020 1.00 74.81 190 THR A O 1
ATOM 1548 N N . VAL A 1 191 ? -23.999 -7.189 31.266 1.00 72.31 191 VAL A N 1
ATOM 1549 C CA . VAL A 1 191 ? -24.553 -7.709 32.500 1.00 72.31 191 VAL A CA 1
ATOM 1550 C C . VAL A 1 191 ? -24.093 -6.651 33.472 1.00 72.31 191 VAL A C 1
ATOM 1552 O O . VAL A 1 191 ? -22.952 -6.664 33.923 1.00 72.31 191 VAL A O 1
ATOM 1555 N N . VAL A 1 192 ? -24.921 -5.617 33.621 1.00 70.06 192 VAL A N 1
ATOM 1556 C CA . VAL A 1 192 ? -24.795 -4.642 34.675 1.00 70.06 192 VAL A CA 1
ATOM 1557 C C . VAL A 1 192 ? -24.913 -5.552 35.867 1.00 70.06 192 VAL A C 1
ATOM 1559 O O . VAL A 1 192 ? -25.994 -6.057 36.170 1.00 70.06 192 VAL A O 1
ATOM 1562 N N . THR A 1 193 ? -23.770 -5.900 36.442 1.00 65.75 193 THR A N 1
ATOM 1563 C CA . THR A 1 193 ? -23.694 -6.475 37.766 1.00 65.75 193 THR A CA 1
ATOM 1564 C C . THR A 1 193 ? -24.235 -5.380 38.668 1.00 65.75 193 THR A C 1
ATOM 1566 O O . THR A 1 193 ? -23.492 -4.613 39.267 1.00 65.75 193 THR A O 1
ATOM 1569 N N . SER A 1 194 ? -25.563 -5.268 38.681 1.00 61.34 194 SER A N 1
ATOM 1570 C CA . SER A 1 194 ? -26.390 -4.615 39.680 1.00 61.34 194 SER A CA 1
ATOM 1571 C C . SER A 1 194 ? -26.293 -5.490 40.926 1.00 61.34 194 SER A C 1
ATOM 1573 O O . SER A 1 194 ? -27.254 -6.123 41.342 1.00 61.34 194 SER A O 1
ATOM 1575 N N . GLY A 1 195 ? -25.065 -5.647 41.406 1.00 65.69 195 GLY A N 1
ATOM 1576 C CA . GLY A 1 195 ? -24.647 -6.585 42.434 1.00 65.69 195 GLY A CA 1
ATOM 1577 C C . GLY A 1 195 ? -23.720 -5.841 43.375 1.00 65.69 195 GLY A C 1
ATOM 1578 O O . GLY A 1 195 ? -22.541 -6.154 43.481 1.00 65.69 195 GLY A O 1
ATOM 1579 N N . GLY A 1 196 ? -24.277 -4.788 43.956 1.00 64.44 196 GLY A N 1
ATOM 1580 C CA . GLY A 1 196 ? -23.748 -4.011 45.062 1.00 64.44 196 GLY A CA 1
ATOM 1581 C C . GLY A 1 196 ? -24.943 -3.528 45.871 1.00 64.44 196 GLY A C 1
ATOM 1582 O O . GLY A 1 196 ? -25.144 -2.334 46.034 1.00 64.44 196 GLY A O 1
ATOM 1583 N N . GLU A 1 197 ? -25.807 -4.472 46.254 1.00 62.66 197 GLU A N 1
ATOM 1584 C CA . GLU A 1 197 ? -26.569 -4.362 47.493 1.00 62.66 197 GLU A CA 1
ATOM 1585 C C . GLU A 1 197 ? -25.572 -4.002 48.594 1.00 62.66 197 GLU A C 1
ATOM 1587 O O . GLU A 1 197 ? -24.671 -4.790 48.872 1.00 62.66 197 GLU A O 1
ATOM 1592 N N . ASP A 1 198 ? -25.712 -2.810 49.170 1.00 65.81 198 ASP A N 1
ATOM 1593 C CA . ASP A 1 198 ? -25.121 -2.443 50.452 1.00 65.81 198 ASP A CA 1
ATOM 1594 C C . ASP A 1 198 ? -25.928 -3.143 51.557 1.00 65.81 198 ASP A C 1
ATOM 1596 O O . ASP A 1 198 ? -27.062 -2.731 51.820 1.00 65.81 198 ASP A O 1
ATOM 1600 N N . PRO A 1 199 ? -25.410 -4.175 52.250 1.00 67.69 199 PRO A N 1
ATOM 1601 C CA . PRO A 1 199 ? -26.154 -4.852 53.290 1.00 67.69 199 PRO A CA 1
ATOM 1602 C C . PRO A 1 199 ? -25.470 -4.605 54.630 1.00 67.69 199 PRO A C 1
ATOM 1604 O O . PRO A 1 199 ? -25.033 -5.555 55.256 1.00 67.69 199 PRO A O 1
ATOM 1607 N N . HIS A 1 200 ? -25.338 -3.354 55.075 1.00 61.75 200 HIS A N 1
ATOM 1608 C CA . HIS A 1 200 ? -25.048 -3.070 56.485 1.00 61.75 200 HIS A CA 1
ATOM 1609 C C . HIS A 1 200 ? -25.588 -1.698 56.895 1.00 61.75 200 HIS A C 1
ATOM 1611 O O . HIS A 1 200 ? -24.846 -0.743 57.105 1.00 61.75 200 HIS A O 1
ATOM 1617 N N . THR A 1 201 ? -26.908 -1.616 57.058 1.00 75.06 201 THR A N 1
ATOM 1618 C CA . THR A 1 201 ? -27.511 -0.664 57.998 1.00 75.06 201 THR A CA 1
ATOM 1619 C C . THR A 1 201 ? -27.530 -1.355 59.368 1.00 75.06 201 THR A C 1
ATOM 1621 O O . THR A 1 201 ? -28.277 -2.321 59.537 1.00 75.06 201 THR A O 1
ATOM 1624 N N . PRO A 1 202 ? -26.670 -0.974 60.331 1.00 73.31 202 PRO A N 1
ATOM 1625 C CA . PRO A 1 202 ? -26.749 -1.511 61.684 1.00 73.31 202 PRO A CA 1
ATOM 1626 C C . PRO A 1 202 ? -28.049 -1.017 62.325 1.00 73.31 202 PRO A C 1
ATOM 1628 O O . PRO A 1 202 ? -28.292 0.185 62.383 1.00 73.31 202 PRO A O 1
ATOM 1631 N N . MET A 1 203 ? -28.902 -1.943 62.764 1.00 71.94 203 MET A N 1
ATOM 1632 C CA . MET A 1 203 ? -30.075 -1.592 63.561 1.00 71.94 203 MET A CA 1
ATOM 1633 C C . MET A 1 203 ? -29.617 -1.132 64.949 1.00 71.94 203 MET A C 1
ATOM 1635 O O . MET A 1 203 ? -28.986 -1.901 65.675 1.00 71.94 203 MET A O 1
ATOM 1639 N N . GLU A 1 204 ? -29.931 0.119 65.289 1.00 69.75 204 GLU A N 1
ATOM 1640 C CA . GLU A 1 204 ? -29.987 0.612 66.668 1.00 69.75 204 GLU A CA 1
ATOM 1641 C C . GLU A 1 204 ? -30.957 -0.271 67.466 1.00 69.75 204 GLU A C 1
ATOM 1643 O O . GLU A 1 204 ? -32.090 -0.506 67.041 1.00 69.75 204 GLU A O 1
ATOM 1648 N N . MET A 1 205 ? -30.490 -0.802 68.596 1.00 70.81 205 MET A N 1
ATOM 1649 C CA . MET A 1 205 ? -31.350 -1.399 69.614 1.00 70.81 205 MET A CA 1
ATOM 1650 C C . MET A 1 205 ? -31.553 -0.365 70.723 1.00 70.81 205 MET A C 1
ATOM 1652 O O . MET A 1 205 ? -30.567 0.049 71.336 1.00 70.81 205 MET A O 1
ATOM 1656 N N . ASP A 1 206 ? -32.814 0.006 70.950 1.00 71.62 206 ASP A N 1
ATOM 1657 C CA . ASP A 1 206 ? -33.317 0.679 72.157 1.00 71.62 206 ASP A CA 1
ATOM 1658 C C . ASP A 1 206 ? -33.640 -0.338 73.267 1.00 71.62 206 ASP A C 1
ATOM 1660 O O . ASP A 1 206 ? -34.126 -1.450 72.937 1.00 71.62 206 ASP A O 1
#

Sequence (206 aa):
MAAVSKSSDPSFGVYPPEEHSVERLEERVRLLEEEVVELRNVVTTFGDLFVGTSPKDSAPTATVPRSDSSDPIAAVATQALKKTFWSRLGNWPLFELYSEVILIFRMYIDPRYRMRRMTQLVIPAIAMLFVGSYFFFNYLFALPILSTILERAIEIFLAILLYKVLLGELVRYKEVLQNFANWNNLRRPTVVTSGGEDPHTPMEMD

Radius of gyration: 32.86 Å; chains: 1; bounding box: 106×46×102 Å

Secondary structure (DSSP, 8-state):
--------------PPPTHHHHHHHHHHHHHHHHHHHHHHHHHHHHHHHHH------------PPP--S--HHHHHHHHHHHHHHHHHHS--HHHHHHHHHHHHHHHHH-TT----HHHHHHHHHHHHHHHHHHHHHHHH---HHHHHHHHHHHHHHHHHHHHHHHHHHHHHHHHHHHHHHHHHHHHS-------------PPPP-

Organism: NCBI:txid1123043

Foldseek 3Di:
DDDDDDDDDDPPPPDPDCPVVVVVVVVVVVVVVVVVVVVVVVVVVVCCVPVPPDPPDDDDPDDDDDDDDDDPPVVVVVVVVVVVVVCVPPDDVVNVVVVLVVLLVVCVPPPPNDDDPVLVCLLVVLVVVLVVLVCCLVPVPPPVPVSVVVSVVVVVVSVVVNVVSSVVVSVVVVVVVVVVVVVVVVPPPPPPCPPPPPPDPDDDDD

pLDDT: mean 78.24, std 16.18, range [41.28, 97.56]